Protein AF-A0A7R9V1X2-F1 (afdb_monomer_lite)

Secondary structure (DSSP, 8-state):
-PPP-------------HHHHHHHHHTT-HHHHHHHHHHHHHH-TT-HHHHHHHHHHHHHTTTSTTHHHHHHHHHHHHHHHHTTTSSSHHHHHHHHHHHHHHHTT-TTS-HHHHHHHHHHHHHHHHHHHHH--SHHHHHHHHHHHHHHHHHTT-HHHHHHHHHHHHHHHH--SS------SS--S------SSHHHHHHHHHHHHHHHHHHHHHHTTT-HHHHHHHHHTSPP-------TT------HHHHHHHHHHHHHHHHHS--HHHHHHHHHHHHHHHHHHHHTT---HHHHHHHHHHHHHHHHHHHHTT-HHHHHHHHHHHHHH-TT-HHHHHHHHHHHHHHHHHH-

Foldseek 3Di:
DDDDDDDPPPPPPPQLDLLVLVVCVVVVVLVVSLVSLVSVCVVPVLPLQSLLSNLVSLLLVVVDPCSLVVSLVSLVSSLVSVVVVVQQNLSSLLSNLVSLQSVLPPPPDDPVSSVVSLVVSLVSLVVVLVVDDAADSNLSSLQSNLVSCVVVVNLVSSLVSLVSSLCRLVVPPDPPDDDDSHDPPPPPPPPDPPSNQVSLLSNLSSLLSNLVSCVVVVNLVVSLVSLVPRPDRPPPPDDPLPQDDDDPSLLSSLLSNLVSCVPPVVPLVVSLVSLVVSLVNLVRNVVSVDDRLVSLQSNLVSLLSNLLSCLVVVNLVSSVVSLVSSCVSPVPDPSSVVSVVNSVVSVVVVVD

Radius of gyration: 23.09 Å; chains: 1; bounding box: 52×43×101 Å

Sequence (352 aa):
MAPPLGGGSGGDGDGVSVESSWRLLCDGELHAAKLALEAVIQARPDDLQARVLLVDACLELGGEPGSLEEAAEVARRAYDSSIKTGSEQAACAVAAAVSLGSLARQPQLPQEVKQQHRLEAISLLRTVADEATAGRAYALVHYNLGVLLAETAQPDAAMAHARLALGAAASGGAAKASASVLPRGGDGGGDSGEGAGARQQLATLCLVLCSLLMTTRQQHAAALKLLSAAPAVEHSSADASGVEPLHLCEVLLARTQARLLADHASDAGGAMARLARLKKRCIAAVAGGERAHTQAELRAFVWQDLALMCAQAGDHANARVCVVEALRLTPWDARAHVAVGRVHEAAGAAAA

InterPro domains:
  IPR011990 Tetratricopeptide-like helical domain superfamily [G3DSA:1.25.40.10] (22-352)
  IPR011990 Tetratricopeptide-like helical domain superfamily [SSF48452] (25-345)

Organism: NCBI:txid1486919

pLDDT: mean 87.14, std 16.46, range [29.06, 98.19]

Structure (mmCIF, N/CA/C/O backbone):
data_AF-A0A7R9V1X2-F1
#
_entry.id   AF-A0A7R9V1X2-F1
#
loop_
_atom_site.group_PDB
_atom_site.id
_atom_site.type_symbol
_atom_site.label_atom_id
_atom_site.label_alt_id
_atom_site.label_comp_id
_atom_site.label_asym_id
_atom_site.label_entity_id
_atom_site.label_seq_id
_atom_site.pdbx_PDB_ins_code
_atom_site.Cartn_x
_atom_site.Cartn_y
_atom_site.Cartn_z
_atom_site.occupancy
_atom_site.B_iso_or_equiv
_atom_site.auth_seq_id
_atom_site.auth_comp_id
_atom_site.auth_asym_id
_atom_site.auth_atom_id
_atom_site.pdbx_PDB_model_num
ATOM 1 N N . MET A 1 1 ? -3.239 -10.991 -71.544 1.00 35.56 1 MET A N 1
ATOM 2 C CA . MET A 1 1 ? -3.425 -9.968 -70.495 1.00 35.56 1 MET A CA 1
ATOM 3 C C . MET A 1 1 ? -3.945 -10.671 -69.257 1.00 35.56 1 MET A C 1
ATOM 5 O O . MET A 1 1 ? -5.121 -10.996 -69.201 1.00 35.56 1 MET A O 1
ATOM 9 N N . ALA A 1 2 ? -3.036 -11.007 -68.346 1.00 29.06 2 ALA A N 1
ATOM 10 C CA . ALA A 1 2 ? -3.351 -11.527 -67.020 1.00 29.06 2 ALA A CA 1
ATOM 11 C C . ALA A 1 2 ? -3.256 -10.361 -66.020 1.00 29.06 2 ALA A C 1
ATOM 13 O O . ALA A 1 2 ? -2.416 -9.480 -66.235 1.00 29.06 2 ALA A O 1
ATOM 14 N N . PRO A 1 3 ? -4.100 -10.309 -64.976 1.00 30.62 3 PRO A N 1
ATOM 15 C CA . PRO A 1 3 ? -3.994 -9.273 -63.959 1.00 30.62 3 PRO A CA 1
ATOM 16 C C . PRO A 1 3 ? -2.719 -9.481 -63.122 1.00 30.62 3 PRO A C 1
ATOM 18 O O . PRO A 1 3 ? -2.280 -10.623 -62.949 1.00 30.62 3 PRO A O 1
ATOM 21 N N . PRO A 1 4 ? -2.106 -8.400 -62.613 1.00 33.91 4 PRO A N 1
ATOM 22 C CA . PRO A 1 4 ? -0.943 -8.509 -61.751 1.00 33.91 4 PRO A CA 1
ATOM 23 C C . PRO A 1 4 ? -1.353 -9.128 -60.413 1.00 33.91 4 PRO A C 1
ATOM 25 O O . PRO A 1 4 ? -2.372 -8.766 -59.823 1.00 33.91 4 PRO A O 1
ATOM 28 N N . LEU A 1 5 ? -0.535 -10.072 -59.955 1.00 33.31 5 LEU A N 1
ATOM 29 C CA . LEU A 1 5 ? -0.566 -10.621 -58.608 1.00 33.31 5 LEU A CA 1
ATOM 30 C C . LEU A 1 5 ? -0.447 -9.455 -57.622 1.00 33.31 5 LEU A C 1
ATOM 32 O O . LEU A 1 5 ? 0.568 -8.759 -57.595 1.00 33.31 5 LEU A O 1
ATOM 36 N N . GLY A 1 6 ? -1.514 -9.221 -56.859 1.00 34.59 6 GLY A N 1
ATOM 37 C CA . GLY A 1 6 ? -1.517 -8.258 -55.771 1.00 34.59 6 GLY A CA 1
ATOM 38 C C . GLY A 1 6 ? -0.428 -8.630 -54.776 1.00 34.59 6 GLY A C 1
ATOM 39 O O . GLY A 1 6 ? -0.442 -9.727 -54.218 1.00 34.59 6 GLY A O 1
ATOM 40 N N . GLY A 1 7 ? 0.527 -7.722 -54.585 1.00 37.03 7 GLY A N 1
ATOM 41 C CA . GLY A 1 7 ? 1.464 -7.786 -53.478 1.00 37.03 7 GLY A CA 1
ATOM 42 C C . GLY A 1 7 ? 0.664 -7.763 -52.186 1.00 37.03 7 GLY A C 1
ATOM 43 O O . GLY A 1 7 ? 0.089 -6.736 -51.829 1.00 37.03 7 GLY A O 1
ATOM 44 N N . GLY A 1 8 ? 0.582 -8.915 -51.525 1.00 39.75 8 GLY A N 1
ATOM 45 C CA . GLY A 1 8 ? 0.116 -8.987 -50.155 1.00 39.75 8 GLY A CA 1
ATOM 46 C C . GLY A 1 8 ? 1.030 -8.099 -49.327 1.00 39.75 8 GLY A C 1
ATOM 47 O O . GLY A 1 8 ? 2.213 -8.402 -49.192 1.00 39.75 8 GLY A O 1
ATOM 48 N N . SER A 1 9 ? 0.486 -6.989 -48.828 1.00 47.75 9 SER A N 1
ATOM 49 C CA . SER A 1 9 ? 1.002 -6.320 -47.641 1.00 47.75 9 SER A CA 1
ATOM 50 C C . SER A 1 9 ? 1.243 -7.427 -46.629 1.00 47.75 9 SER A C 1
ATOM 52 O O . SER A 1 9 ? 0.276 -8.020 -46.148 1.00 47.75 9 SER A O 1
ATOM 54 N N . GLY A 1 10 ? 2.509 -7.790 -46.410 1.00 46.22 10 GLY A N 1
ATOM 55 C CA . GLY A 1 10 ? 2.875 -8.675 -45.321 1.00 46.22 10 GLY A CA 1
ATOM 56 C C . GLY A 1 10 ? 2.258 -8.050 -44.089 1.00 46.22 10 GLY A C 1
ATOM 57 O O . GLY A 1 10 ? 2.591 -6.916 -43.757 1.00 46.22 10 GLY A O 1
ATOM 58 N N . GLY A 1 11 ? 1.250 -8.714 -43.525 1.00 48.75 11 GLY A N 1
ATOM 59 C CA . GLY A 1 11 ? 0.730 -8.319 -42.236 1.00 48.75 11 GLY A CA 1
ATOM 60 C C . GLY A 1 11 ? 1.922 -8.397 -41.308 1.00 48.75 11 GLY A C 1
ATOM 61 O O . GLY A 1 11 ? 2.399 -9.502 -41.044 1.00 48.75 11 GLY A O 1
ATOM 62 N N . ASP A 1 12 ? 2.442 -7.237 -40.915 1.00 53.62 12 ASP A N 1
ATOM 63 C CA . ASP A 1 12 ? 3.231 -7.084 -39.707 1.00 53.62 12 ASP A CA 1
ATOM 64 C C . ASP A 1 12 ? 2.354 -7.690 -38.620 1.00 53.62 12 ASP A C 1
ATOM 66 O O . ASP A 1 12 ? 1.391 -7.075 -38.168 1.00 53.62 12 ASP A O 1
ATOM 70 N N . GLY A 1 13 ? 2.554 -8.988 -38.380 1.00 57.81 13 GLY A N 1
ATOM 71 C CA . GLY A 1 13 ? 1.672 -9.775 -37.540 1.00 57.81 13 GLY A CA 1
ATOM 72 C C . GLY A 1 13 ? 1.666 -9.098 -36.194 1.00 57.81 13 GLY A C 1
ATOM 73 O O . GLY A 1 13 ? 2.757 -8.964 -35.649 1.00 57.81 13 GLY A O 1
ATOM 74 N N . ASP A 1 14 ? 0.484 -8.639 -35.762 1.00 63.31 14 ASP A N 1
ATOM 75 C CA . ASP A 1 14 ? 0.217 -7.858 -34.549 1.00 63.31 14 ASP A CA 1
ATOM 76 C C . ASP A 1 14 ? 1.194 -8.236 -33.436 1.00 63.31 14 ASP A C 1
ATOM 78 O O . ASP A 1 14 ? 0.973 -9.152 -32.639 1.00 63.31 14 ASP A O 1
ATOM 82 N N . GLY A 1 15 ? 2.348 -7.573 -33.463 1.00 81.62 15 GLY A N 1
ATOM 83 C CA . GLY A 1 15 ? 3.465 -7.929 -32.620 1.00 81.62 15 GLY A CA 1
ATOM 84 C C . GLY A 1 15 ? 3.082 -7.483 -31.233 1.00 81.62 15 GLY A C 1
ATOM 85 O O . GLY A 1 15 ? 2.781 -6.304 -31.037 1.00 81.62 15 GLY A O 1
ATOM 86 N N . VAL A 1 16 ? 3.070 -8.416 -30.283 1.00 90.31 16 VAL A N 1
ATOM 87 C CA . VAL A 1 16 ? 2.835 -8.095 -28.877 1.00 90.31 16 VAL A CA 1
ATOM 88 C C . VAL A 1 16 ? 3.768 -6.946 -28.497 1.00 90.31 16 VAL A C 1
ATOM 90 O O . VAL A 1 16 ? 4.991 -7.067 -28.579 1.00 90.31 16 VAL A O 1
ATOM 93 N N . SER A 1 17 ? 3.183 -5.800 -28.157 1.00 94.56 17 SER A N 1
ATOM 94 C CA . SER A 1 17 ? 3.915 -4.571 -27.865 1.00 94.56 17 SER A CA 1
ATOM 95 C C . SER A 1 17 ? 3.827 -4.243 -26.379 1.00 94.56 17 SER A C 1
ATOM 97 O O . SER A 1 17 ? 2.863 -4.611 -25.698 1.00 94.56 17 SER A O 1
ATOM 99 N N . VAL A 1 18 ? 4.813 -3.502 -25.869 1.00 93.38 18 VAL A N 1
ATOM 100 C CA . VAL A 1 18 ? 4.805 -3.006 -24.480 1.00 93.38 18 VAL A CA 1
ATOM 101 C C . VAL A 1 18 ? 3.549 -2.181 -24.208 1.00 93.38 18 VAL A C 1
ATOM 103 O O . VAL A 1 18 ? 2.933 -2.327 -23.159 1.00 93.38 18 VAL A O 1
ATOM 106 N N . GLU A 1 19 ? 3.122 -1.368 -25.176 1.00 92.75 19 GLU A N 1
ATOM 107 C CA . GLU A 1 19 ? 1.924 -0.537 -25.052 1.00 92.75 19 GLU A CA 1
ATOM 108 C C . GLU A 1 19 ? 0.645 -1.377 -24.940 1.00 92.75 19 GLU A C 1
ATOM 110 O O . GLU A 1 19 ? -0.177 -1.121 -24.062 1.00 92.75 19 GLU A O 1
ATOM 115 N N . SER A 1 20 ? 0.488 -2.408 -25.779 1.00 92.75 20 SER A N 1
ATOM 116 C CA . SER A 1 20 ? -0.661 -3.322 -25.684 1.00 92.75 20 SER A CA 1
ATOM 117 C C . SER A 1 20 ? -0.692 -4.054 -24.340 1.00 92.75 20 SER A C 1
ATOM 119 O O . SER A 1 20 ? -1.742 -4.148 -23.711 1.00 92.75 20 SER A O 1
ATOM 121 N N . SER A 1 21 ? 0.476 -4.473 -23.850 1.00 94.25 21 SER A N 1
ATOM 122 C CA . SER A 1 21 ? 0.610 -5.149 -22.559 1.00 94.25 21 SER A CA 1
ATOM 123 C C . SER A 1 21 ? 0.300 -4.220 -21.382 1.00 94.25 21 SER A C 1
ATOM 125 O O . SER A 1 21 ? -0.324 -4.630 -20.408 1.00 94.25 21 SER A O 1
ATOM 127 N N . TRP A 1 22 ? 0.694 -2.948 -21.480 1.00 91.50 22 TRP A N 1
ATOM 128 C CA . TRP A 1 22 ? 0.357 -1.926 -20.493 1.00 91.50 22 TRP A CA 1
ATOM 129 C C . TRP A 1 22 ? -1.151 -1.658 -20.435 1.00 91.50 22 TRP A C 1
ATOM 131 O O . TRP A 1 22 ? -1.696 -1.527 -19.343 1.00 91.50 22 TRP A O 1
ATOM 141 N N . ARG A 1 23 ? -1.848 -1.638 -21.580 1.00 90.31 23 ARG A N 1
ATOM 142 C CA . ARG A 1 23 ? -3.315 -1.507 -21.596 1.00 90.31 23 ARG A CA 1
ATOM 143 C C . ARG A 1 23 ? -3.990 -2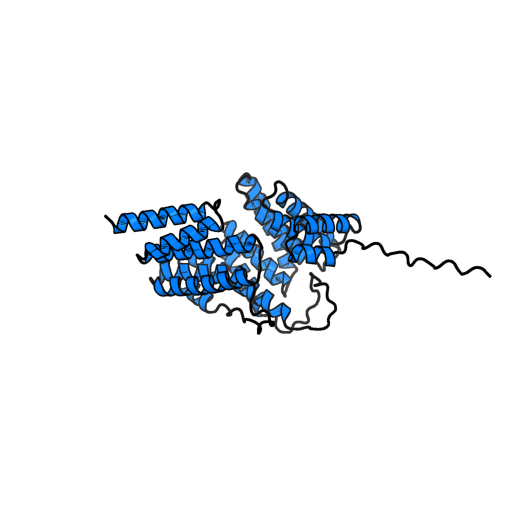.674 -20.877 1.00 90.31 23 ARG A C 1
ATOM 145 O O . ARG A 1 23 ? -4.815 -2.424 -20.010 1.00 90.31 23 ARG A O 1
ATOM 152 N N . LEU A 1 24 ? -3.554 -3.913 -21.137 1.00 92.38 24 LEU A N 1
ATOM 153 C CA . LEU A 1 24 ? -4.040 -5.097 -20.409 1.00 92.38 24 LEU A CA 1
ATOM 154 C C . LEU A 1 24 ? -3.843 -4.957 -18.891 1.00 92.38 24 LEU A C 1
ATOM 156 O O . LEU A 1 24 ? -4.734 -5.301 -18.116 1.00 92.38 24 LEU A O 1
ATOM 160 N N . LEU A 1 25 ? -2.699 -4.413 -18.459 1.00 88.94 25 LEU A N 1
ATOM 161 C CA . LEU A 1 25 ? -2.429 -4.142 -17.046 1.00 88.94 25 LEU A CA 1
ATOM 162 C C . LEU A 1 25 ? -3.408 -3.104 -16.472 1.00 88.94 25 LEU A C 1
ATOM 164 O O . LEU A 1 25 ? -3.954 -3.309 -15.390 1.00 88.94 25 LEU A O 1
ATOM 168 N N . CYS A 1 26 ? -3.666 -2.013 -17.199 1.00 84.38 26 CYS A N 1
ATOM 169 C CA . CYS A 1 26 ? -4.637 -0.988 -16.803 1.00 84.38 26 CYS A CA 1
ATOM 170 C C . CYS A 1 26 ? -6.080 -1.506 -16.760 1.00 84.38 26 CYS A C 1
ATOM 172 O O . CYS A 1 26 ? -6.840 -1.098 -15.881 1.00 84.38 26 CYS A O 1
ATOM 174 N N . ASP A 1 27 ? -6.436 -2.424 -17.657 1.00 85.88 27 ASP A N 1
ATOM 175 C CA . ASP A 1 27 ? -7.753 -3.066 -17.709 1.00 85.88 27 ASP A CA 1
ATOM 176 C C . ASP A 1 27 ? -7.922 -4.150 -16.623 1.00 85.88 27 ASP A C 1
ATOM 178 O O . ASP A 1 27 ? -9.018 -4.674 -16.413 1.00 85.88 27 ASP A O 1
ATOM 182 N N . GLY A 1 28 ? -6.850 -4.465 -15.884 1.00 86.56 28 GLY A N 1
ATOM 183 C CA . GLY A 1 28 ? -6.838 -5.480 -14.832 1.00 86.56 28 GLY A CA 1
ATOM 184 C C . GLY A 1 28 ? -6.757 -6.916 -15.358 1.00 86.56 28 GLY A C 1
ATOM 185 O O . GLY A 1 28 ? -6.945 -7.859 -14.588 1.00 86.56 28 GLY A O 1
ATOM 186 N N . GLU A 1 29 ? -6.451 -7.113 -16.643 1.00 92.62 29 GLU A N 1
ATOM 187 C CA . GLU A 1 29 ? -6.219 -8.424 -17.256 1.00 92.62 29 GLU A CA 1
ATOM 188 C C . GLU A 1 29 ? -4.798 -8.929 -16.943 1.00 92.62 29 GLU A C 1
ATOM 190 O O . GLU A 1 29 ? -3.974 -9.152 -17.830 1.00 92.62 29 GLU A O 1
ATOM 195 N N . LEU A 1 30 ? -4.497 -9.099 -15.651 1.00 93.12 30 LEU A N 1
ATOM 196 C CA . LEU A 1 30 ? -3.137 -9.306 -15.135 1.00 93.12 30 LEU A CA 1
ATOM 197 C C . LEU A 1 30 ? -2.413 -10.512 -15.758 1.00 93.12 30 LEU A C 1
ATOM 199 O O . LEU A 1 30 ? -1.244 -10.403 -16.124 1.00 93.12 30 LEU A O 1
ATOM 203 N N . HIS A 1 31 ? -3.094 -11.650 -15.934 1.00 95.44 31 HIS A N 1
ATOM 204 C CA . HIS A 1 31 ? -2.508 -12.837 -16.576 1.00 95.44 31 HIS A CA 1
ATOM 205 C C . HIS A 1 31 ? -2.192 -12.616 -18.053 1.00 95.44 31 HIS A C 1
ATOM 207 O O . HIS A 1 31 ? -1.144 -13.048 -18.528 1.00 95.44 31 HIS A O 1
ATOM 213 N N . ALA A 1 32 ? -3.086 -11.943 -18.781 1.00 95.62 32 ALA A N 1
ATOM 214 C CA . ALA A 1 32 ? -2.871 -11.632 -20.190 1.00 95.62 32 ALA A CA 1
ATOM 215 C C . ALA A 1 32 ? -1.719 -10.631 -20.346 1.00 95.62 32 ALA A C 1
ATOM 217 O O . ALA A 1 32 ? -0.840 -10.838 -21.182 1.00 95.62 32 ALA A O 1
ATOM 218 N N . ALA A 1 33 ? -1.675 -9.603 -19.489 1.00 95.56 33 ALA A N 1
ATOM 219 C CA . ALA A 1 33 ? -0.578 -8.645 -19.419 1.00 95.56 33 ALA A CA 1
ATOM 220 C C . ALA A 1 33 ? 0.760 -9.343 -19.138 1.00 95.56 33 ALA A C 1
ATOM 222 O O . ALA A 1 33 ? 1.733 -9.103 -19.849 1.00 95.56 33 ALA A O 1
ATOM 223 N N . LYS A 1 34 ? 0.799 -10.255 -18.156 1.00 96.50 34 LYS A N 1
ATOM 224 C CA . LYS A 1 34 ? 1.988 -11.049 -17.820 1.00 96.50 34 LYS A CA 1
ATOM 225 C C . LYS A 1 34 ? 2.507 -11.836 -19.028 1.00 96.50 34 LYS A C 1
ATOM 227 O O . LYS A 1 34 ? 3.657 -11.653 -19.416 1.00 96.50 34 LYS A O 1
ATOM 232 N N . LEU A 1 35 ? 1.655 -12.651 -19.656 1.00 96.62 35 LEU A N 1
ATOM 233 C CA . LEU A 1 35 ? 2.029 -13.463 -20.824 1.00 96.62 35 LEU A CA 1
ATOM 234 C C . LEU A 1 35 ? 2.518 -12.598 -21.995 1.00 96.62 35 LEU A C 1
ATOM 236 O O . LEU A 1 35 ? 3.483 -12.944 -22.678 1.00 96.62 35 LEU A O 1
ATOM 240 N N . ALA A 1 36 ? 1.868 -11.455 -22.219 1.00 96.31 36 ALA A N 1
ATOM 241 C CA . ALA A 1 36 ? 2.263 -10.512 -23.253 1.00 96.31 36 ALA A CA 1
ATOM 242 C C . ALA A 1 36 ? 3.656 -9.910 -22.975 1.00 96.31 36 ALA A C 1
ATOM 244 O O . ALA A 1 36 ? 4.509 -9.874 -23.863 1.00 96.31 36 ALA A O 1
ATOM 245 N N . LEU A 1 37 ? 3.931 -9.512 -21.729 1.00 96.62 37 LEU A N 1
ATOM 246 C CA . LEU A 1 37 ? 5.227 -8.962 -21.317 1.00 96.62 37 LEU A CA 1
ATOM 247 C C . LEU A 1 37 ? 6.349 -10.001 -21.381 1.00 96.62 37 LEU A C 1
ATOM 249 O O . LEU A 1 37 ? 7.449 -9.677 -21.827 1.00 96.62 37 LEU A O 1
ATOM 253 N N . GLU A 1 38 ? 6.083 -11.250 -21.003 1.00 97.00 38 GLU A N 1
ATOM 254 C CA . GLU A 1 38 ? 7.034 -12.356 -21.158 1.00 97.00 38 GLU A CA 1
ATOM 255 C C . GLU A 1 38 ? 7.425 -12.560 -22.627 1.00 97.00 38 GLU A C 1
ATOM 257 O O . GLU A 1 38 ? 8.615 -12.667 -22.935 1.00 97.00 38 GLU A O 1
ATOM 262 N N . ALA A 1 39 ? 6.452 -12.535 -23.545 1.00 96.31 39 ALA A N 1
ATOM 263 C CA . ALA A 1 39 ? 6.714 -12.630 -24.981 1.00 96.31 39 ALA A CA 1
ATOM 264 C C . ALA A 1 39 ? 7.567 -11.452 -25.487 1.00 96.31 39 ALA A C 1
ATOM 266 O O . ALA A 1 39 ? 8.506 -11.649 -26.264 1.00 96.31 39 ALA A O 1
ATOM 267 N N . VAL A 1 40 ? 7.297 -10.232 -25.003 1.00 96.12 40 VAL A N 1
ATOM 268 C CA . VAL A 1 40 ? 8.109 -9.049 -25.325 1.00 96.12 40 VAL A CA 1
ATOM 269 C C . VAL A 1 40 ? 9.547 -9.207 -24.832 1.00 96.12 40 VAL A C 1
ATOM 271 O O . VAL A 1 40 ? 10.474 -8.933 -25.592 1.00 96.12 40 VAL A O 1
ATOM 274 N N . ILE A 1 41 ? 9.749 -9.661 -23.592 1.00 96.50 41 ILE A N 1
ATOM 275 C CA . ILE A 1 41 ? 11.081 -9.857 -22.999 1.00 96.50 41 ILE A CA 1
ATOM 276 C C . ILE A 1 41 ? 11.829 -10.990 -23.707 1.00 96.50 41 ILE A C 1
ATOM 278 O O . ILE A 1 41 ? 13.037 -10.891 -23.913 1.00 96.50 41 ILE A O 1
ATOM 282 N N . GLN A 1 42 ? 11.136 -12.050 -24.128 1.00 95.94 42 GLN A N 1
ATOM 283 C CA . GLN A 1 42 ? 11.743 -13.124 -24.913 1.00 95.94 42 GLN A CA 1
ATOM 284 C C . GLN A 1 42 ? 12.251 -12.611 -26.267 1.00 95.94 42 GLN A C 1
ATOM 286 O O . GLN A 1 42 ? 13.342 -12.988 -26.695 1.00 95.94 42 GLN A O 1
ATOM 291 N N . ALA A 1 43 ? 11.487 -11.736 -26.926 1.00 95.44 43 ALA A N 1
ATOM 292 C CA . ALA A 1 43 ? 11.890 -11.111 -28.183 1.00 95.44 43 ALA A CA 1
ATOM 293 C C . ALA A 1 43 ? 12.982 -10.042 -27.993 1.00 95.44 43 ALA A C 1
ATOM 295 O O . ALA A 1 43 ? 13.849 -9.881 -28.853 1.00 95.44 43 ALA A O 1
ATOM 296 N N . ARG A 1 44 ? 12.943 -9.300 -26.879 1.00 95.44 44 ARG A N 1
ATOM 297 C CA . ARG A 1 44 ? 13.848 -8.186 -26.561 1.00 95.44 44 ARG A CA 1
ATOM 298 C C . ARG A 1 44 ? 14.317 -8.281 -25.100 1.00 95.44 44 ARG A C 1
ATOM 300 O O . ARG A 1 44 ? 13.772 -7.592 -24.237 1.00 95.44 44 ARG A O 1
ATOM 307 N N . PRO A 1 45 ? 15.351 -9.095 -24.809 1.00 95.31 45 PRO A N 1
ATOM 308 C CA . PRO A 1 45 ? 15.798 -9.344 -23.435 1.00 95.31 45 PRO A CA 1
ATOM 309 C C . PRO A 1 45 ? 16.268 -8.098 -22.677 1.00 95.31 45 PRO A C 1
ATOM 311 O O . PRO A 1 45 ? 16.189 -8.076 -21.447 1.00 95.31 45 PRO A O 1
ATOM 314 N N . ASP A 1 46 ? 16.726 -7.071 -23.389 1.00 92.94 46 ASP A N 1
ATOM 315 C CA . ASP A 1 46 ? 17.246 -5.826 -22.811 1.00 92.94 46 ASP A CA 1
ATOM 316 C C . ASP A 1 46 ? 16.167 -4.739 -22.630 1.00 92.94 46 ASP A C 1
ATOM 318 O O . ASP A 1 46 ? 16.482 -3.626 -22.215 1.00 92.94 46 ASP A O 1
ATOM 322 N N . ASP A 1 47 ? 14.893 -5.038 -22.919 1.00 94.00 47 ASP A N 1
ATOM 323 C CA . ASP A 1 47 ? 13.779 -4.104 -22.716 1.00 94.00 47 ASP A CA 1
ATOM 324 C C . ASP A 1 47 ? 13.469 -3.957 -21.211 1.00 94.00 47 ASP A C 1
ATOM 326 O O . ASP A 1 47 ? 12.716 -4.733 -20.611 1.00 94.00 47 ASP A O 1
ATOM 330 N N . LEU A 1 48 ? 14.110 -2.967 -20.582 1.00 93.31 48 LEU A N 1
ATOM 331 C CA . LEU A 1 48 ? 13.963 -2.655 -19.158 1.00 93.31 48 LEU A CA 1
ATOM 332 C C . LEU A 1 48 ? 12.526 -2.263 -18.802 1.00 93.31 48 LEU A C 1
ATOM 334 O O . LEU A 1 48 ? 12.035 -2.648 -17.740 1.00 93.31 48 LEU A O 1
ATOM 338 N N . GLN A 1 49 ? 11.825 -1.568 -19.699 1.00 91.94 49 GLN A N 1
ATOM 339 C CA . GLN A 1 49 ? 10.444 -1.163 -19.471 1.00 91.94 49 GLN A CA 1
ATOM 340 C C . GLN A 1 49 ? 9.514 -2.376 -19.392 1.00 91.94 49 GLN A C 1
ATOM 342 O O . GLN A 1 49 ? 8.711 -2.470 -18.463 1.00 91.94 49 GLN A O 1
ATOM 347 N N . ALA A 1 50 ? 9.638 -3.319 -20.330 1.00 95.12 50 ALA A N 1
ATOM 348 C CA . ALA A 1 50 ? 8.854 -4.551 -20.305 1.00 95.12 50 ALA A CA 1
ATOM 349 C C . ALA A 1 50 ? 9.082 -5.336 -19.002 1.00 95.12 50 ALA A C 1
ATOM 351 O O . ALA A 1 50 ? 8.134 -5.850 -18.413 1.00 95.12 50 ALA A O 1
ATOM 352 N N . ARG A 1 51 ? 10.325 -5.370 -18.502 1.00 95.69 51 ARG A N 1
ATOM 353 C CA . ARG A 1 51 ? 10.653 -6.008 -17.217 1.00 95.69 51 ARG A CA 1
ATOM 354 C C . ARG A 1 51 ? 10.012 -5.297 -16.030 1.00 95.69 51 ARG A C 1
ATOM 356 O O . ARG A 1 51 ? 9.464 -5.976 -15.172 1.00 95.69 51 ARG A O 1
ATOM 363 N N . VAL A 1 52 ? 10.055 -3.965 -15.970 1.00 93.38 52 VAL A N 1
ATOM 364 C CA . VAL A 1 52 ? 9.408 -3.199 -14.886 1.00 93.38 52 VAL A CA 1
ATOM 365 C C . VAL A 1 52 ? 7.894 -3.426 -14.886 1.00 93.38 52 VAL A C 1
ATOM 367 O O . VAL A 1 52 ? 7.321 -3.687 -13.836 1.00 93.38 52 VAL A O 1
ATOM 370 N N . LEU A 1 53 ? 7.253 -3.432 -16.056 1.00 93.62 53 LEU A N 1
ATOM 371 C CA . LEU A 1 53 ? 5.822 -3.732 -16.152 1.00 93.62 53 LEU A CA 1
ATOM 372 C C . LEU A 1 53 ? 5.498 -5.186 -15.783 1.00 93.62 53 LEU A C 1
ATOM 374 O O . LEU A 1 53 ? 4.446 -5.444 -15.204 1.00 93.62 53 LEU A O 1
ATOM 378 N N . LEU A 1 54 ? 6.388 -6.138 -16.091 1.00 95.88 54 LEU A N 1
ATOM 379 C CA . LEU A 1 54 ? 6.209 -7.537 -15.689 1.00 95.88 54 LEU A CA 1
ATOM 380 C C . LEU A 1 54 ? 6.271 -7.669 -14.166 1.00 95.88 54 LEU A C 1
ATOM 382 O O . LEU A 1 54 ? 5.484 -8.405 -13.578 1.00 95.88 54 LEU A O 1
ATOM 386 N N . VAL A 1 55 ? 7.168 -6.919 -13.523 1.00 95.38 55 VAL A N 1
ATOM 387 C CA . VAL A 1 55 ? 7.235 -6.827 -12.062 1.00 95.38 55 VAL A CA 1
ATOM 388 C C . VAL A 1 55 ? 5.914 -6.308 -11.499 1.00 95.38 55 VAL A C 1
ATOM 390 O O . VAL A 1 55 ? 5.365 -6.947 -10.607 1.00 95.38 55 VAL A O 1
ATOM 393 N N . ASP A 1 56 ? 5.370 -5.218 -12.045 1.00 92.25 56 ASP A N 1
ATOM 394 C CA . ASP A 1 56 ? 4.081 -4.666 -11.608 1.00 92.25 56 ASP A CA 1
ATOM 395 C C . ASP A 1 56 ? 2.939 -5.688 -11.768 1.00 92.25 56 ASP A C 1
ATOM 397 O O . ASP A 1 56 ? 2.176 -5.911 -10.828 1.00 92.25 56 ASP A O 1
ATOM 401 N N . ALA A 1 57 ? 2.865 -6.381 -12.910 1.00 93.81 57 ALA A N 1
ATOM 402 C CA . ALA A 1 57 ? 1.877 -7.437 -13.143 1.00 93.81 57 ALA A CA 1
ATOM 403 C C . ALA A 1 57 ? 1.994 -8.578 -12.117 1.00 93.81 57 ALA A C 1
ATOM 405 O O . ALA A 1 57 ? 0.993 -9.016 -11.550 1.00 93.81 57 ALA A O 1
ATOM 406 N N . CYS A 1 58 ? 3.215 -9.041 -11.837 1.00 94.75 58 CYS A N 1
ATOM 407 C CA . CYS A 1 58 ? 3.465 -10.100 -10.860 1.00 94.75 58 CYS A CA 1
ATOM 408 C C . CYS A 1 58 ? 3.175 -9.660 -9.414 1.00 94.75 58 CYS A C 1
ATOM 410 O O . CYS A 1 58 ? 2.722 -10.477 -8.612 1.00 94.75 58 CYS A O 1
ATOM 412 N N . LEU A 1 59 ? 3.393 -8.386 -9.071 1.00 91.06 59 LEU A N 1
ATOM 413 C CA . LEU A 1 59 ? 3.040 -7.833 -7.759 1.00 91.06 59 LEU A CA 1
ATOM 414 C C . LEU A 1 59 ? 1.524 -7.785 -7.550 1.00 91.06 59 LEU A C 1
ATOM 416 O O . LEU A 1 59 ? 1.049 -8.177 -6.483 1.00 91.06 59 LEU A O 1
ATOM 420 N N . GLU A 1 60 ? 0.772 -7.357 -8.563 1.00 89.62 60 GLU A N 1
ATOM 421 C CA . GLU A 1 60 ? -0.696 -7.343 -8.529 1.00 89.62 60 GLU A CA 1
ATOM 422 C C . GLU A 1 60 ? -1.281 -8.769 -8.491 1.00 89.62 60 GLU A C 1
ATOM 424 O O . GLU A 1 60 ? -2.302 -9.011 -7.848 1.00 89.62 60 GLU A O 1
ATOM 429 N N . LEU A 1 61 ? -0.595 -9.747 -9.096 1.00 91.50 61 LEU A N 1
ATOM 430 C CA . LEU A 1 61 ? -0.936 -11.172 -9.005 1.00 91.50 61 LEU A CA 1
ATOM 431 C C . LEU A 1 61 ? -0.595 -11.822 -7.656 1.00 91.50 61 LEU A C 1
ATOM 433 O O . LEU A 1 61 ? -0.923 -12.993 -7.486 1.00 91.50 61 LEU A O 1
ATOM 437 N N . GLY A 1 62 ? 0.024 -11.109 -6.703 1.00 85.88 62 GLY A N 1
ATOM 438 C CA . GLY A 1 62 ? 0.706 -11.626 -5.501 1.00 85.88 62 GLY A CA 1
ATOM 439 C C . GLY A 1 62 ? -0.020 -12.653 -4.607 1.00 85.88 62 GLY A C 1
ATOM 440 O O . GLY A 1 62 ? 0.590 -13.190 -3.681 1.00 85.88 62 GLY A O 1
ATOM 441 N N . GLY A 1 63 ? -1.298 -12.950 -4.856 1.00 79.81 63 GLY A N 1
ATOM 442 C CA . GLY A 1 63 ? -2.008 -14.105 -4.301 1.00 79.81 63 GLY A CA 1
ATOM 443 C C . GLY A 1 63 ? -1.630 -15.456 -4.930 1.00 79.81 63 GLY A C 1
ATOM 444 O O . GLY A 1 63 ? -1.924 -16.496 -4.339 1.00 79.81 63 GLY A O 1
ATOM 445 N N . GLU A 1 64 ? -0.976 -15.473 -6.095 1.00 90.88 64 GLU A N 1
ATOM 446 C CA . GLU A 1 64 ? -0.545 -16.706 -6.756 1.00 90.88 64 GLU A CA 1
ATOM 447 C C . GLU A 1 64 ? 0.807 -17.205 -6.227 1.00 90.88 64 GLU A C 1
ATOM 449 O O . GLU A 1 64 ? 1.744 -16.413 -6.070 1.00 90.88 64 GLU A O 1
ATOM 454 N N . PRO A 1 65 ? 0.955 -18.519 -5.978 1.00 90.31 65 PRO A N 1
ATOM 455 C CA . PRO A 1 65 ? 2.206 -19.082 -5.488 1.00 90.31 65 PRO A CA 1
ATOM 456 C C . PRO A 1 65 ? 3.334 -18.871 -6.509 1.00 90.31 65 PRO A C 1
ATOM 458 O O . PRO A 1 65 ? 3.215 -19.288 -7.657 1.00 90.31 65 PRO A O 1
ATOM 461 N N . GLY A 1 66 ? 4.437 -18.249 -6.084 1.00 93.69 66 GLY A N 1
ATOM 462 C CA . GLY A 1 66 ? 5.618 -18.004 -6.921 1.00 93.69 66 GLY A CA 1
ATOM 463 C C . GLY A 1 66 ? 5.645 -16.646 -7.634 1.00 93.69 66 GLY A C 1
ATOM 464 O O . GLY A 1 66 ? 6.705 -16.237 -8.101 1.00 93.69 66 GLY A O 1
ATOM 465 N N . SER A 1 67 ? 4.519 -15.926 -7.702 1.00 94.00 67 SER A N 1
ATOM 466 C CA . SER A 1 67 ? 4.427 -14.641 -8.420 1.00 94.00 67 SER A CA 1
ATOM 467 C C . SER A 1 67 ? 5.353 -13.563 -7.840 1.00 94.00 67 SER A C 1
ATOM 469 O O . SER A 1 67 ? 6.007 -12.832 -8.582 1.00 94.00 67 SER A O 1
ATOM 471 N N . LEU A 1 68 ? 5.472 -13.488 -6.512 1.00 94.25 68 LEU A N 1
ATOM 472 C CA . LEU A 1 68 ? 6.329 -12.509 -5.839 1.00 94.25 68 LEU A CA 1
ATOM 473 C C . LEU A 1 68 ? 7.820 -12.856 -5.959 1.00 94.25 68 LEU A C 1
ATOM 475 O O . LEU A 1 68 ? 8.657 -11.958 -6.063 1.00 94.25 68 LEU A O 1
ATOM 479 N N . GLU A 1 69 ? 8.162 -14.144 -5.954 1.00 96.12 69 GLU A N 1
ATOM 480 C CA . GLU A 1 69 ? 9.524 -14.629 -6.177 1.00 96.12 69 GLU A CA 1
ATOM 481 C C . GLU A 1 69 ? 9.984 -14.295 -7.598 1.00 96.12 69 GLU A C 1
ATOM 483 O O . GLU A 1 69 ? 11.080 -13.765 -7.792 1.00 96.12 69 GLU A O 1
ATOM 488 N N . GLU A 1 70 ? 9.106 -14.524 -8.573 1.00 96.44 70 GLU A N 1
ATOM 489 C CA . GLU A 1 70 ? 9.319 -14.157 -9.967 1.00 96.44 70 GLU A CA 1
ATOM 490 C C . GLU A 1 70 ? 9.464 -12.638 -10.139 1.00 96.44 70 GLU A C 1
ATOM 492 O O . GLU A 1 70 ? 10.417 -12.189 -10.777 1.00 96.44 70 GLU A O 1
ATOM 497 N N . ALA A 1 71 ? 8.596 -11.833 -9.509 1.00 95.88 71 ALA A N 1
ATOM 498 C CA . ALA A 1 71 ? 8.706 -10.371 -9.518 1.00 95.88 71 ALA A CA 1
ATOM 499 C C . ALA A 1 71 ? 10.084 -9.907 -9.020 1.00 95.88 71 ALA A C 1
ATOM 501 O O . ALA A 1 71 ? 10.756 -9.103 -9.668 1.00 95.88 71 ALA A O 1
ATOM 502 N N . ALA A 1 72 ? 10.555 -10.452 -7.895 1.00 95.81 72 ALA A N 1
ATOM 503 C CA . ALA A 1 72 ? 11.860 -10.098 -7.348 1.00 95.81 72 ALA A CA 1
ATOM 504 C C . ALA A 1 72 ? 13.019 -10.528 -8.259 1.00 95.81 72 ALA A C 1
ATOM 506 O O . ALA A 1 72 ? 13.983 -9.775 -8.419 1.00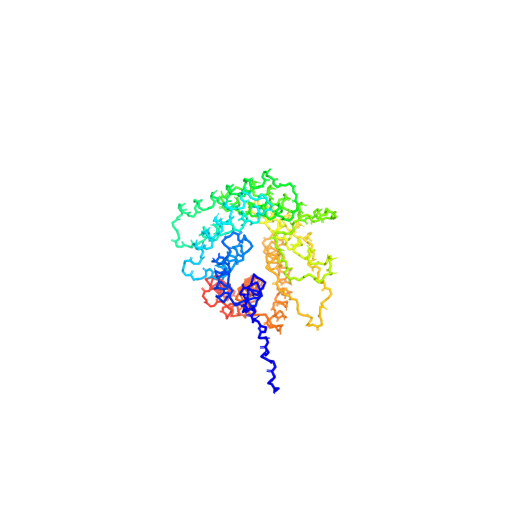 95.81 72 ALA A O 1
ATOM 507 N N . GLU A 1 73 ? 12.938 -11.703 -8.884 1.00 96.75 73 GLU A N 1
ATOM 508 C CA . GLU A 1 73 ? 13.959 -12.173 -9.819 1.00 96.75 73 GLU A CA 1
ATOM 509 C C . GLU A 1 73 ? 14.021 -11.310 -11.089 1.00 96.75 73 GLU A C 1
ATOM 511 O O . GLU A 1 73 ? 15.106 -10.880 -11.496 1.00 96.75 73 GLU A O 1
ATOM 516 N N . VAL A 1 74 ? 12.870 -11.010 -11.698 1.00 96.19 74 VAL A N 1
ATOM 517 C CA . VAL A 1 74 ? 12.779 -10.142 -12.880 1.00 96.19 74 VAL A CA 1
ATOM 518 C C . VAL A 1 74 ? 13.321 -8.750 -12.559 1.00 96.19 74 VAL A C 1
ATOM 520 O O . VAL A 1 74 ? 14.125 -8.218 -13.331 1.00 96.19 74 VAL A O 1
ATOM 523 N N . ALA A 1 75 ? 12.951 -8.190 -11.405 1.00 93.88 75 ALA A N 1
ATOM 524 C CA . ALA A 1 75 ? 13.390 -6.867 -10.984 1.00 93.88 75 ALA A CA 1
ATOM 525 C C . ALA A 1 75 ? 14.904 -6.794 -10.717 1.00 93.88 75 ALA A C 1
ATOM 527 O O . ALA A 1 75 ? 15.546 -5.825 -11.124 1.00 93.88 75 ALA A O 1
ATOM 528 N N . ARG A 1 76 ? 15.504 -7.828 -10.103 1.00 95.75 76 ARG A N 1
ATOM 529 C CA . ARG A 1 76 ? 16.969 -7.923 -9.934 1.00 95.75 76 ARG A CA 1
ATOM 530 C C . ARG A 1 76 ? 17.688 -7.925 -11.278 1.00 95.75 76 ARG A C 1
ATOM 532 O O . ARG A 1 76 ? 18.593 -7.125 -11.489 1.00 95.75 76 ARG A O 1
ATOM 539 N N . ARG A 1 77 ? 17.235 -8.759 -12.221 1.00 95.31 77 ARG A N 1
ATOM 540 C CA . ARG A 1 77 ? 17.820 -8.823 -13.572 1.00 95.31 77 ARG A CA 1
ATOM 541 C C . ARG A 1 77 ? 17.693 -7.488 -14.317 1.00 95.31 77 ARG A C 1
ATOM 543 O O . ARG A 1 77 ? 18.613 -7.108 -15.044 1.00 95.31 77 ARG A O 1
ATOM 550 N N . ALA A 1 78 ? 16.570 -6.783 -14.151 1.00 93.75 78 ALA A N 1
ATOM 551 C CA . ALA A 1 78 ? 16.376 -5.444 -14.708 1.00 93.75 78 ALA A CA 1
ATOM 552 C C . ALA A 1 78 ? 17.366 -4.440 -14.097 1.00 93.75 78 ALA A C 1
ATOM 554 O O . ALA A 1 78 ? 18.050 -3.729 -14.831 1.00 93.75 78 ALA A O 1
ATOM 555 N N . TYR A 1 79 ? 17.514 -4.444 -12.768 1.00 94.88 79 TYR A N 1
ATOM 556 C CA . TYR A 1 79 ? 18.473 -3.593 -12.068 1.00 94.88 79 TYR A CA 1
ATOM 557 C C . TYR A 1 79 ? 19.916 -3.847 -12.525 1.00 94.88 79 TYR A C 1
ATOM 559 O O . TYR A 1 79 ? 20.581 -2.909 -12.963 1.00 94.88 79 TYR A O 1
ATOM 567 N N . ASP A 1 80 ? 20.368 -5.100 -12.551 1.00 94.31 80 ASP A N 1
ATOM 568 C CA . ASP A 1 80 ? 21.729 -5.459 -12.976 1.00 94.31 80 ASP A CA 1
ATOM 569 C C . ASP A 1 80 ? 22.032 -5.025 -14.421 1.00 94.31 80 ASP A C 1
ATOM 571 O O . ASP A 1 80 ? 23.153 -4.628 -14.753 1.00 94.31 80 ASP A O 1
ATOM 575 N N . SER A 1 81 ? 21.021 -5.073 -15.292 1.00 92.62 81 SER A N 1
ATOM 576 C CA . SER A 1 81 ? 21.134 -4.625 -16.683 1.00 92.62 81 SER A CA 1
ATOM 577 C C . SER A 1 81 ? 21.178 -3.095 -16.781 1.00 92.62 81 SER A C 1
ATOM 579 O O . SER A 1 81 ? 21.954 -2.553 -17.569 1.00 92.62 81 SER A O 1
ATOM 581 N N . SER A 1 82 ? 20.415 -2.395 -15.935 1.00 91.19 82 SER A N 1
ATOM 582 C CA . SER A 1 82 ? 20.333 -0.928 -15.905 1.00 91.19 82 SER A CA 1
ATOM 583 C C . SER A 1 82 ? 21.601 -0.231 -15.400 1.00 91.19 82 SER A C 1
ATOM 585 O O . SER A 1 82 ? 21.893 0.883 -15.833 1.00 91.19 82 SER A O 1
ATOM 587 N N . ILE A 1 83 ? 22.410 -0.891 -14.557 1.00 88.56 83 ILE A N 1
ATOM 588 C CA . ILE A 1 83 ? 23.712 -0.362 -14.098 1.00 88.56 83 ILE A CA 1
ATOM 589 C C . ILE A 1 83 ? 24.622 -0.033 -15.292 1.00 88.56 83 ILE A C 1
ATOM 591 O O . ILE A 1 83 ? 25.435 0.886 -15.240 1.00 88.56 83 ILE A O 1
ATOM 595 N N . LYS A 1 84 ? 24.473 -0.758 -16.406 1.00 84.00 84 LYS A N 1
ATOM 596 C CA . LYS A 1 84 ? 25.272 -0.537 -17.617 1.00 84.00 84 LYS A CA 1
ATOM 597 C C . LYS A 1 84 ? 24.833 0.700 -18.405 1.00 84.00 84 LYS A C 1
ATOM 599 O O . LYS A 1 84 ? 25.641 1.241 -19.154 1.00 84.00 84 LYS A O 1
ATOM 604 N N . THR A 1 85 ? 23.573 1.122 -18.275 1.00 76.94 85 THR A N 1
ATOM 605 C CA . THR A 1 85 ? 22.962 2.185 -19.092 1.00 76.94 85 THR A CA 1
ATOM 606 C C . THR A 1 85 ? 22.775 3.502 -18.334 1.00 76.94 85 THR A C 1
ATOM 608 O O . THR A 1 85 ? 22.713 4.556 -18.963 1.00 76.94 85 THR A O 1
ATOM 611 N N . GLY A 1 86 ? 22.719 3.473 -16.998 1.00 73.56 86 GLY A N 1
ATOM 612 C CA . GLY A 1 86 ? 22.729 4.637 -16.100 1.00 73.56 86 GLY A CA 1
ATOM 613 C C . GLY A 1 86 ? 21.434 5.463 -16.044 1.00 73.56 86 GLY A C 1
ATOM 614 O O . GLY A 1 86 ? 21.098 5.997 -14.991 1.00 73.56 86 GLY A O 1
ATOM 615 N N . SER A 1 87 ? 20.657 5.561 -17.127 1.00 66.31 87 SER A N 1
ATOM 616 C CA . SER A 1 87 ? 19.475 6.442 -17.180 1.00 66.31 87 SER A CA 1
ATOM 617 C C . SER A 1 87 ? 18.221 5.891 -16.489 1.00 66.31 87 SER A C 1
ATOM 619 O O . SER A 1 87 ? 17.332 6.662 -16.138 1.00 66.31 87 SER A O 1
ATOM 621 N N . GLU A 1 88 ? 18.137 4.577 -16.266 1.00 85.38 88 GLU A N 1
ATOM 622 C CA . GLU A 1 88 ? 16.927 3.901 -15.752 1.00 85.38 88 GLU A CA 1
ATOM 623 C C . GLU A 1 88 ? 17.161 3.138 -14.441 1.00 85.38 88 GLU A C 1
ATOM 625 O O . GLU A 1 88 ? 16.260 2.483 -13.905 1.00 85.38 88 GLU A O 1
ATOM 630 N N . GLN A 1 89 ? 18.369 3.266 -13.888 1.00 90.50 89 GLN A N 1
ATOM 631 C CA . GLN A 1 89 ? 18.810 2.546 -12.698 1.00 90.50 89 GLN A CA 1
ATOM 632 C C . GLN A 1 89 ? 17.903 2.802 -11.494 1.00 90.50 89 GLN A C 1
ATOM 634 O O . GLN A 1 89 ? 17.569 1.874 -10.759 1.00 90.50 89 GLN A O 1
ATOM 639 N N . ALA A 1 90 ? 17.428 4.039 -11.322 1.00 90.69 90 ALA A N 1
ATOM 640 C CA . ALA A 1 90 ? 1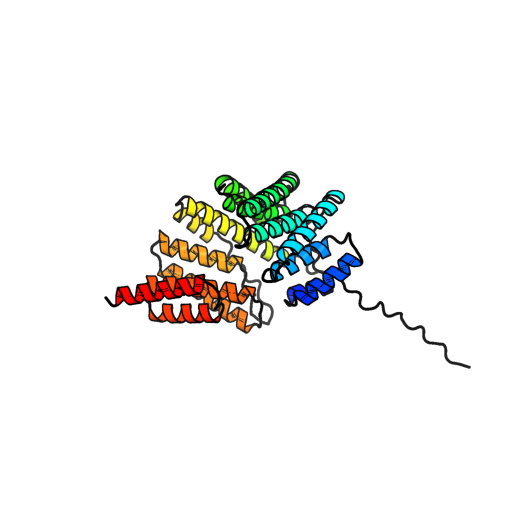6.575 4.382 -10.193 1.00 90.69 90 ALA A CA 1
ATOM 641 C C . ALA A 1 90 ? 15.194 3.716 -10.240 1.00 90.69 90 ALA A C 1
ATOM 643 O O . ALA A 1 90 ? 14.701 3.265 -9.208 1.00 90.69 90 ALA A O 1
ATOM 644 N N . ALA A 1 91 ? 14.570 3.620 -11.417 1.00 89.38 91 ALA A N 1
ATOM 645 C CA . ALA A 1 91 ? 13.275 2.956 -11.544 1.00 89.38 91 ALA A CA 1
ATOM 646 C C . ALA A 1 91 ? 13.407 1.444 -11.338 1.00 89.38 91 ALA A C 1
ATOM 648 O O . ALA A 1 91 ? 12.628 0.862 -10.584 1.00 89.38 91 ALA A O 1
ATOM 649 N N . CYS A 1 92 ? 14.440 0.830 -11.924 1.00 92.75 92 CYS A N 1
ATOM 650 C CA . CYS A 1 92 ? 14.722 -0.591 -11.734 1.00 92.75 92 CYS A CA 1
ATOM 651 C C . CYS A 1 92 ? 15.030 -0.916 -10.263 1.00 92.75 92 CYS A C 1
ATOM 653 O O . CYS A 1 92 ? 14.534 -1.908 -9.733 1.00 92.75 92 CYS A O 1
ATOM 655 N N . ALA A 1 93 ? 15.784 -0.054 -9.570 1.00 94.25 93 ALA A N 1
ATOM 656 C CA . ALA A 1 93 ? 16.063 -0.211 -8.143 1.00 94.25 93 ALA A CA 1
ATOM 657 C C . ALA A 1 93 ? 14.801 -0.104 -7.284 1.00 94.25 93 ALA A C 1
ATOM 659 O O . ALA A 1 93 ? 14.629 -0.888 -6.353 1.00 94.25 93 ALA A O 1
ATOM 660 N N . VAL A 1 94 ? 13.905 0.840 -7.595 1.00 94.12 94 VAL A N 1
ATOM 661 C CA . VAL A 1 94 ? 12.613 0.959 -6.905 1.00 94.12 94 VAL A CA 1
ATOM 662 C C . VAL A 1 94 ? 11.769 -0.295 -7.132 1.00 94.12 94 VAL A C 1
ATOM 664 O O . VAL A 1 94 ? 11.287 -0.859 -6.154 1.00 94.12 94 VAL A O 1
ATOM 667 N N . ALA A 1 95 ? 11.647 -0.781 -8.371 1.00 93.31 95 ALA A N 1
ATOM 668 C CA . ALA A 1 95 ? 10.905 -2.007 -8.677 1.00 93.31 95 ALA A CA 1
ATOM 669 C C . ALA A 1 95 ? 11.474 -3.230 -7.927 1.00 93.31 95 ALA A C 1
ATOM 671 O O . ALA A 1 95 ? 10.725 -4.006 -7.324 1.00 93.31 95 ALA A O 1
ATOM 672 N N . ALA A 1 96 ? 12.804 -3.367 -7.881 1.00 94.69 96 ALA A N 1
ATOM 673 C CA . ALA A 1 96 ? 13.477 -4.433 -7.140 1.00 94.69 96 ALA A CA 1
ATOM 674 C C . ALA A 1 96 ? 13.241 -4.327 -5.631 1.00 94.69 96 ALA A C 1
ATOM 676 O O . ALA A 1 96 ? 12.864 -5.308 -4.990 1.00 94.69 96 ALA A O 1
ATOM 677 N N . ALA A 1 97 ? 13.398 -3.134 -5.060 1.00 95.88 97 ALA A N 1
ATOM 678 C CA . ALA A 1 97 ? 13.193 -2.908 -3.636 1.00 95.88 97 ALA A CA 1
ATOM 679 C C . ALA A 1 97 ? 11.735 -3.129 -3.206 1.00 95.88 97 ALA A C 1
ATOM 681 O O . ALA A 1 97 ? 11.501 -3.715 -2.149 1.00 95.88 97 ALA A O 1
ATOM 682 N N . VAL A 1 98 ? 10.761 -2.710 -4.022 1.00 95.12 98 VAL A N 1
ATOM 683 C CA . VAL A 1 98 ? 9.333 -2.969 -3.779 1.00 95.12 98 VAL A CA 1
ATOM 684 C C . VAL A 1 98 ? 9.056 -4.471 -3.809 1.00 95.12 98 VAL A C 1
ATOM 686 O O . VAL A 1 98 ? 8.438 -4.983 -2.879 1.00 95.12 98 VAL A O 1
ATOM 689 N N . SER A 1 99 ? 9.587 -5.197 -4.795 1.00 94.38 99 SER A N 1
ATOM 690 C CA . SER A 1 99 ? 9.398 -6.652 -4.904 1.00 94.38 99 SER A CA 1
ATOM 691 C C . SER A 1 99 ? 9.978 -7.417 -3.718 1.00 94.38 99 SER A C 1
ATOM 693 O O . SER A 1 99 ? 9.298 -8.238 -3.101 1.00 94.38 99 SER A O 1
ATOM 695 N N . LEU A 1 100 ? 11.209 -7.086 -3.324 1.00 95.62 100 LEU A N 1
ATOM 696 C CA . LEU A 1 100 ? 11.852 -7.652 -2.137 1.00 95.62 100 LEU A CA 1
ATOM 697 C C . LEU A 1 100 ? 11.104 -7.283 -0.849 1.00 95.62 100 LEU A C 1
ATOM 699 O O . LEU A 1 100 ? 10.951 -8.116 0.046 1.00 95.62 100 LEU A O 1
ATOM 703 N N . GLY A 1 101 ? 10.602 -6.050 -0.753 1.00 96.06 101 GLY A N 1
ATOM 704 C CA . GLY A 1 101 ? 9.772 -5.599 0.359 1.00 96.06 101 GLY A CA 1
ATOM 705 C C . GLY A 1 101 ? 8.440 -6.347 0.452 1.00 96.06 101 GLY A C 1
ATOM 706 O O . GLY A 1 101 ? 7.998 -6.658 1.558 1.00 96.06 101 GLY A O 1
ATOM 707 N N . SER A 1 102 ? 7.808 -6.664 -0.678 1.00 94.12 102 SER A N 1
ATOM 708 C CA . SER A 1 102 ? 6.579 -7.465 -0.744 1.00 94.12 102 SER A CA 1
ATOM 709 C C . SER A 1 102 ? 6.831 -8.915 -0.332 1.00 94.12 102 SER A C 1
ATOM 711 O O . SER A 1 102 ? 6.117 -9.429 0.531 1.00 94.12 102 SER A O 1
ATOM 713 N N . LEU A 1 103 ? 7.907 -9.539 -0.830 1.00 94.44 103 LEU A N 1
ATOM 714 C CA . LEU A 1 103 ? 8.355 -10.853 -0.357 1.00 94.44 103 LEU A CA 1
ATOM 715 C C . LEU A 1 103 ? 8.577 -10.856 1.158 1.00 94.44 103 LEU A C 1
ATOM 717 O O . LEU A 1 103 ? 8.030 -11.695 1.867 1.00 94.44 103 LEU A O 1
ATOM 721 N N . ALA A 1 104 ? 9.281 -9.859 1.700 1.00 96.38 104 ALA A N 1
ATOM 722 C CA . ALA A 1 104 ? 9.556 -9.761 3.134 1.00 96.38 104 ALA A CA 1
ATOM 723 C C . ALA A 1 104 ? 8.304 -9.622 4.031 1.00 96.38 104 ALA A C 1
ATOM 725 O O . ALA A 1 104 ? 8.417 -9.746 5.259 1.00 96.38 104 ALA A O 1
ATOM 726 N N . ARG A 1 105 ? 7.123 -9.344 3.461 1.00 95.25 105 ARG A N 1
ATOM 727 C CA . ARG A 1 105 ? 5.833 -9.280 4.173 1.00 95.25 105 ARG A CA 1
ATOM 728 C C . ARG A 1 105 ? 5.038 -10.58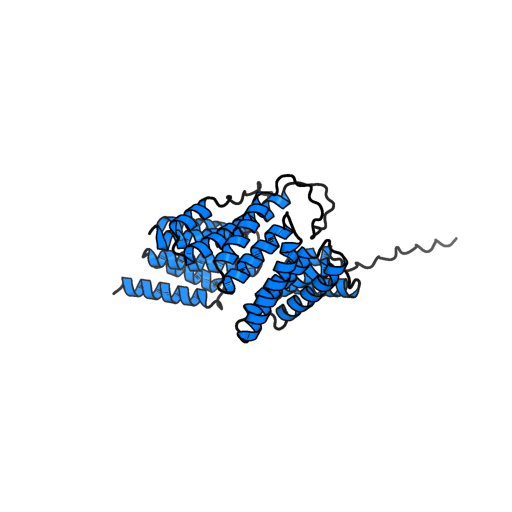2 4.109 1.00 95.25 105 ARG A C 1
ATOM 730 O O . ARG A 1 105 ? 4.083 -10.714 4.873 1.00 95.25 105 ARG A O 1
ATOM 737 N N . GLN A 1 106 ? 5.421 -11.542 3.267 1.00 93.94 106 GLN A N 1
ATOM 738 C CA . GLN A 1 106 ? 4.736 -12.830 3.178 1.00 93.94 106 GLN A CA 1
ATOM 739 C C . GLN A 1 106 ? 4.749 -13.543 4.542 1.00 93.94 106 GLN A C 1
ATOM 741 O O . GLN A 1 106 ? 5.821 -13.732 5.123 1.00 93.94 106 GLN A O 1
ATOM 746 N N . PRO A 1 107 ? 3.600 -13.955 5.104 1.00 92.38 107 PRO A N 1
ATOM 747 C CA . PRO A 1 107 ? 3.557 -14.555 6.436 1.00 92.38 107 PRO A CA 1
ATOM 748 C C . PRO A 1 107 ? 4.356 -15.863 6.521 1.00 92.38 107 PRO A C 1
ATOM 750 O O . PRO A 1 107 ? 5.028 -16.074 7.529 1.00 92.38 107 PRO A O 1
ATOM 753 N N . GLN A 1 108 ? 4.358 -16.665 5.453 1.00 93.94 108 GLN A N 1
ATOM 754 C CA . GLN A 1 108 ? 4.965 -17.996 5.378 1.00 93.94 108 GLN A CA 1
ATOM 755 C C . GLN A 1 108 ? 6.500 -18.024 5.395 1.00 93.94 108 GLN A C 1
ATOM 757 O O . GLN A 1 108 ? 7.074 -19.061 5.724 1.00 93.94 108 GLN A O 1
ATOM 762 N N . LEU A 1 109 ? 7.181 -16.925 5.051 1.00 93.94 109 LEU A N 1
ATOM 763 C CA . LEU A 1 109 ? 8.645 -16.931 5.008 1.00 93.94 109 LEU A CA 1
ATOM 764 C C . LEU A 1 109 ? 9.256 -16.994 6.424 1.00 93.94 109 LEU A C 1
ATOM 766 O O . LEU A 1 109 ? 8.698 -16.423 7.369 1.00 93.94 109 LEU A O 1
ATOM 770 N N . PRO A 1 110 ? 10.432 -17.621 6.599 1.00 97.06 110 PRO A N 1
ATOM 771 C CA . PRO A 1 110 ? 11.200 -17.510 7.836 1.00 97.06 110 PRO A CA 1
ATOM 772 C C . PRO A 1 110 ? 11.611 -16.058 8.121 1.00 97.06 110 PRO A C 1
ATOM 774 O O . PRO A 1 110 ? 11.910 -15.291 7.204 1.00 97.06 110 PRO A O 1
ATOM 777 N N . GLN A 1 111 ? 11.673 -15.669 9.399 1.00 96.19 111 GLN A N 1
ATOM 778 C CA . GLN A 1 111 ? 12.000 -14.289 9.794 1.00 96.19 111 GLN A CA 1
ATOM 779 C C . GLN A 1 111 ? 13.388 -13.836 9.307 1.00 96.19 111 GLN A C 1
ATOM 781 O O . GLN A 1 111 ? 13.556 -12.671 8.949 1.00 96.19 111 GLN A O 1
ATOM 786 N N . GLU A 1 112 ? 14.361 -14.748 9.256 1.00 97.19 112 GLU A N 1
ATOM 787 C CA . GLU A 1 112 ? 15.713 -14.484 8.743 1.00 97.19 112 GLU A CA 1
ATOM 788 C C . GLU A 1 112 ? 15.689 -14.095 7.261 1.00 97.19 112 GLU A C 1
ATOM 790 O O . GLU A 1 112 ? 16.259 -13.075 6.878 1.00 97.19 112 GLU A O 1
ATOM 795 N N . VAL A 1 113 ? 14.935 -14.842 6.449 1.00 96.88 113 VAL A N 1
ATOM 796 C CA . VAL A 1 113 ? 14.757 -14.580 5.013 1.00 96.88 113 VAL A CA 1
ATOM 797 C C . VAL A 1 113 ? 14.055 -13.238 4.794 1.00 96.88 113 VAL A C 1
ATOM 799 O O . VAL A 1 113 ? 14.504 -12.423 3.989 1.00 96.88 113 VAL A O 1
ATOM 802 N N . LYS A 1 114 ? 13.008 -12.938 5.580 1.00 96.31 114 LYS A N 1
ATOM 803 C CA . LYS A 1 114 ? 12.348 -11.618 5.540 1.00 96.31 114 LYS A CA 1
ATOM 804 C C . LYS A 1 114 ? 13.335 -10.492 5.822 1.00 96.31 114 LYS A C 1
ATOM 806 O O . LYS A 1 114 ? 13.319 -9.472 5.138 1.00 96.31 114 LYS A O 1
ATOM 811 N N . GLN A 1 115 ? 14.184 -10.661 6.834 1.00 96.81 115 GLN A N 1
ATOM 812 C CA . GLN A 1 115 ? 15.170 -9.651 7.195 1.00 96.81 115 GLN A CA 1
ATOM 813 C C . GLN A 1 115 ? 16.234 -9.483 6.107 1.00 96.81 115 GLN A C 1
ATOM 815 O O . GLN A 1 115 ? 16.590 -8.348 5.794 1.00 96.81 115 GLN A O 1
ATOM 820 N N . GLN A 1 116 ? 16.691 -10.576 5.495 1.00 97.25 116 GLN A N 1
ATOM 821 C CA . GLN A 1 116 ? 17.626 -10.539 4.373 1.00 97.25 116 GLN A CA 1
ATOM 822 C C . GLN A 1 116 ? 17.057 -9.739 3.193 1.00 97.25 116 GLN A C 1
ATOM 824 O O . GLN A 1 116 ? 17.720 -8.819 2.718 1.00 97.25 116 GLN A O 1
ATOM 829 N N . HIS A 1 117 ? 15.813 -10.006 2.782 1.00 97.12 117 HIS A N 1
ATOM 830 C CA . HIS A 1 117 ? 15.165 -9.255 1.703 1.00 97.12 117 HIS A CA 1
ATOM 831 C C . HIS A 1 117 ? 15.015 -7.760 2.023 1.00 97.12 117 HIS A C 1
ATOM 833 O O . HIS A 1 117 ? 15.266 -6.925 1.154 1.00 97.12 117 HIS A O 1
ATOM 839 N N . ARG A 1 118 ? 14.677 -7.393 3.272 1.00 97.75 118 ARG A N 1
ATOM 840 C CA . ARG A 1 118 ? 14.625 -5.975 3.689 1.00 97.75 118 ARG A CA 1
ATOM 841 C C . ARG A 1 118 ? 15.990 -5.302 3.599 1.00 97.75 118 ARG A C 1
ATOM 843 O O . ARG A 1 118 ? 16.079 -4.182 3.106 1.00 97.75 118 ARG A O 1
ATOM 850 N N . LEU A 1 119 ? 17.042 -5.960 4.087 1.00 97.62 119 LEU A N 1
ATOM 851 C CA . LEU A 1 119 ? 18.400 -5.411 4.061 1.00 97.62 119 LEU A CA 1
ATOM 852 C C . LEU A 1 119 ? 18.912 -5.240 2.630 1.00 97.62 119 LEU A C 1
ATOM 854 O O . LEU A 1 119 ? 19.515 -4.216 2.320 1.00 97.62 119 LEU A O 1
ATOM 858 N N . GLU A 1 120 ? 18.620 -6.200 1.756 1.00 97.50 120 GLU A N 1
ATOM 859 C CA . GLU A 1 120 ? 18.947 -6.115 0.336 1.00 97.50 120 GLU A CA 1
ATOM 860 C C . GLU A 1 120 ? 18.219 -4.944 -0.340 1.00 97.50 120 GLU A C 1
ATOM 862 O O . GLU A 1 120 ? 18.864 -4.103 -0.962 1.00 97.50 120 GLU A O 1
ATOM 867 N N . ALA A 1 121 ? 16.904 -4.814 -0.134 1.00 97.62 121 ALA A N 1
ATOM 868 C CA . ALA A 1 121 ? 16.115 -3.699 -0.660 1.00 97.62 121 ALA A CA 1
ATOM 869 C C . ALA A 1 121 ? 16.639 -2.331 -0.180 1.00 97.62 121 ALA A C 1
ATOM 871 O O . ALA A 1 121 ? 16.773 -1.397 -0.971 1.00 97.62 121 ALA A O 1
ATOM 872 N N . ILE A 1 122 ? 16.989 -2.217 1.108 1.00 98.12 122 ILE A N 1
ATOM 873 C CA . ILE A 1 122 ? 17.600 -1.009 1.686 1.00 98.12 122 ILE A CA 1
ATOM 874 C C . ILE A 1 122 ? 18.948 -0.710 1.023 1.00 98.12 122 ILE A C 1
ATOM 876 O O . ILE A 1 122 ? 19.230 0.450 0.726 1.00 98.12 122 ILE A O 1
ATOM 880 N N . SER A 1 123 ? 19.778 -1.732 0.798 1.00 97.56 123 SER A N 1
ATOM 881 C CA . SER A 1 123 ? 21.085 -1.573 0.156 1.00 97.56 123 SER A CA 1
ATOM 882 C C . SER A 1 123 ? 20.946 -1.032 -1.266 1.00 97.56 123 SER A C 1
ATOM 884 O O . SER A 1 123 ? 21.610 -0.054 -1.598 1.00 97.56 123 SER A O 1
ATOM 886 N N . LEU A 1 124 ? 20.050 -1.614 -2.072 1.00 96.19 124 LEU A N 1
ATOM 887 C CA . LEU A 1 124 ? 19.790 -1.183 -3.450 1.00 96.19 124 LEU A CA 1
ATOM 888 C C . LEU A 1 124 ? 19.346 0.284 -3.516 1.00 96.19 124 LEU A C 1
ATOM 890 O O . LEU A 1 124 ? 19.888 1.072 -4.290 1.00 96.19 124 LEU A O 1
ATOM 894 N N . LEU A 1 125 ? 18.390 0.674 -2.667 1.00 97.06 125 LEU A N 1
ATOM 895 C CA . LEU A 1 125 ? 17.889 2.048 -2.642 1.00 97.06 125 LEU A CA 1
ATOM 896 C C . LEU A 1 125 ? 18.937 3.051 -2.159 1.00 97.06 125 LEU A C 1
ATOM 898 O O . LEU A 1 125 ? 18.936 4.178 -2.641 1.00 97.06 125 LEU A O 1
ATOM 902 N N . ARG A 1 126 ? 19.822 2.674 -1.228 1.00 96.88 126 ARG A N 1
ATOM 903 C CA . ARG A 1 126 ? 20.909 3.554 -0.770 1.00 96.88 126 ARG A CA 1
ATOM 904 C C . ARG A 1 126 ? 21.909 3.844 -1.883 1.00 96.88 126 ARG A C 1
ATOM 906 O O . ARG A 1 126 ? 22.221 5.008 -2.089 1.00 96.88 126 ARG A O 1
ATOM 913 N N . THR A 1 127 ? 22.330 2.822 -2.632 1.00 95.38 127 THR A N 1
ATOM 914 C CA . THR A 1 127 ? 23.240 3.000 -3.776 1.00 95.38 127 THR A CA 1
ATOM 915 C C . THR A 1 127 ? 22.688 4.015 -4.774 1.00 95.38 127 THR A C 1
ATOM 917 O O . THR A 1 127 ? 23.390 4.936 -5.168 1.00 95.38 127 THR A O 1
ATOM 920 N N . VAL A 1 128 ? 21.402 3.907 -5.115 1.00 94.31 128 VAL A N 1
ATOM 921 C CA . VAL A 1 128 ? 20.754 4.852 -6.036 1.00 94.31 128 VAL A CA 1
ATOM 922 C C . VAL A 1 128 ? 20.502 6.223 -5.402 1.00 94.31 128 VAL A C 1
ATOM 924 O O . VAL A 1 128 ? 20.571 7.237 -6.094 1.00 94.31 128 VAL A O 1
ATOM 927 N N . ALA A 1 129 ? 20.189 6.289 -4.106 1.00 94.38 129 ALA A N 1
ATOM 928 C CA . ALA A 1 129 ? 19.942 7.554 -3.412 1.00 94.38 129 ALA A CA 1
ATOM 929 C C . ALA A 1 129 ? 21.181 8.460 -3.381 1.00 94.38 129 ALA A C 1
ATOM 931 O O . ALA A 1 129 ? 21.030 9.678 -3.407 1.00 94.38 129 ALA A O 1
ATOM 932 N N . ASP A 1 130 ? 22.380 7.874 -3.345 1.00 92.44 130 ASP A N 1
ATOM 933 C CA . ASP A 1 130 ? 23.642 8.619 -3.375 1.00 92.44 130 ASP A CA 1
ATOM 934 C C . ASP A 1 130 ? 23.944 9.202 -4.774 1.00 92.44 130 ASP A C 1
ATOM 936 O O . ASP A 1 130 ? 24.642 10.209 -4.894 1.00 92.44 130 ASP A O 1
ATOM 940 N N . GLU A 1 131 ? 23.389 8.603 -5.834 1.00 89.69 131 GLU A N 1
ATOM 941 C CA . GLU A 1 131 ? 23.580 9.014 -7.233 1.00 89.69 131 GLU A CA 1
ATOM 942 C C . GLU A 1 131 ? 22.494 9.990 -7.719 1.00 89.69 131 GLU A C 1
ATOM 944 O O . GLU A 1 131 ? 22.761 10.931 -8.473 1.00 89.69 131 GLU A O 1
ATOM 949 N N . ALA A 1 132 ? 21.248 9.786 -7.288 1.00 83.38 132 ALA A N 1
ATOM 950 C CA . ALA A 1 132 ? 20.121 10.627 -7.658 1.00 83.38 132 ALA A CA 1
ATOM 951 C C . ALA A 1 132 ? 20.094 11.908 -6.813 1.00 83.38 132 ALA A C 1
ATOM 953 O O . ALA A 1 132 ? 20.167 11.866 -5.591 1.00 83.38 132 ALA A O 1
ATOM 954 N N . THR A 1 133 ? 19.916 13.067 -7.450 1.00 80.12 133 THR A N 1
ATOM 955 C CA . THR A 1 133 ? 19.943 14.363 -6.742 1.00 80.12 133 THR A CA 1
ATOM 956 C C . THR A 1 133 ? 18.599 15.090 -6.716 1.00 80.12 133 THR A C 1
ATOM 958 O O . THR A 1 133 ? 18.389 15.945 -5.856 1.00 80.12 133 THR A O 1
ATOM 961 N N . ALA A 1 134 ? 17.675 14.781 -7.634 1.00 85.44 134 ALA A N 1
ATOM 962 C CA . ALA A 1 134 ? 16.385 15.463 -7.730 1.00 85.44 134 ALA A CA 1
ATOM 963 C C . ALA A 1 134 ? 15.335 14.673 -8.535 1.00 85.44 134 ALA A C 1
ATOM 965 O O . ALA A 1 134 ? 15.630 13.682 -9.202 1.00 85.44 134 ALA A O 1
ATOM 966 N N . GLY A 1 135 ? 14.091 15.158 -8.502 1.00 86.81 135 GLY A N 1
ATOM 967 C CA . GLY A 1 135 ? 13.000 14.683 -9.354 1.00 86.81 135 GLY A CA 1
ATOM 968 C C . GLY A 1 135 ? 12.159 13.550 -8.758 1.00 86.81 135 GLY A C 1
ATOM 969 O O . GLY A 1 135 ? 12.265 13.196 -7.583 1.00 86.81 135 GLY A O 1
ATOM 970 N N . ARG A 1 136 ? 11.272 12.987 -9.588 1.00 87.50 136 ARG A N 1
ATOM 971 C CA . ARG A 1 136 ? 10.299 11.963 -9.167 1.00 87.50 136 ARG A CA 1
ATOM 972 C C . ARG A 1 136 ? 10.972 10.666 -8.719 1.00 87.50 136 ARG A C 1
ATOM 974 O O . ARG A 1 136 ? 10.563 10.101 -7.710 1.00 87.50 136 ARG A O 1
ATOM 981 N N . ALA A 1 137 ? 11.987 10.207 -9.451 1.00 88.50 137 ALA A N 1
ATOM 982 C CA . ALA A 1 137 ? 12.719 8.990 -9.106 1.00 88.50 137 ALA A CA 1
ATOM 983 C C . ALA A 1 137 ? 13.400 9.128 -7.737 1.00 88.50 137 ALA A C 1
ATOM 985 O O . ALA A 1 137 ? 13.225 8.268 -6.879 1.00 88.50 137 ALA A O 1
ATOM 986 N N . TYR A 1 138 ? 14.057 10.265 -7.489 1.00 91.81 138 TYR A N 1
ATOM 987 C CA . TYR A 1 138 ? 14.630 10.600 -6.185 1.00 91.81 138 TYR A CA 1
ATOM 988 C C . TYR A 1 138 ? 13.577 10.570 -5.065 1.00 91.81 138 TYR A C 1
ATOM 990 O O . TYR A 1 138 ? 13.772 9.923 -4.037 1.00 91.81 138 TYR A O 1
ATOM 998 N N . ALA A 1 139 ? 12.415 11.196 -5.281 1.00 93.88 139 ALA A N 1
ATOM 999 C CA . ALA A 1 139 ? 11.330 11.183 -4.303 1.00 93.88 139 ALA A CA 1
ATOM 1000 C C . ALA A 1 139 ? 10.824 9.757 -3.999 1.00 93.88 139 ALA A C 1
ATOM 1002 O O . ALA A 1 139 ? 10.621 9.412 -2.835 1.00 93.88 139 ALA A O 1
ATOM 1003 N N . LEU A 1 140 ? 10.662 8.911 -5.024 1.00 93.88 140 LEU A N 1
ATOM 1004 C CA . LEU A 1 140 ? 10.247 7.513 -4.862 1.00 93.88 140 LEU A CA 1
ATOM 1005 C C . LEU A 1 140 ? 11.296 6.675 -4.124 1.00 93.88 140 LEU A C 1
ATOM 1007 O O . LEU A 1 140 ? 10.931 5.902 -3.240 1.00 93.88 140 LEU A O 1
ATOM 1011 N N . VAL A 1 141 ? 12.582 6.839 -4.443 1.00 95.62 141 VAL A N 1
ATOM 1012 C CA . VAL A 1 141 ? 13.685 6.148 -3.757 1.00 95.62 141 VAL A CA 1
ATOM 1013 C C . VAL A 1 141 ? 13.665 6.478 -2.266 1.00 95.62 141 VAL A C 1
ATOM 1015 O O . VAL A 1 141 ? 13.611 5.576 -1.430 1.00 95.62 141 VAL A O 1
ATOM 1018 N N . HIS A 1 142 ? 13.618 7.767 -1.919 1.00 97.25 142 HIS A N 1
ATOM 1019 C CA . HIS A 1 142 ? 13.591 8.204 -0.524 1.00 97.25 142 HIS A CA 1
ATOM 1020 C C . HIS A 1 142 ? 12.304 7.791 0.207 1.00 97.25 142 HIS A C 1
ATOM 1022 O O . HIS A 1 142 ? 12.365 7.428 1.381 1.00 97.25 142 HIS A O 1
ATOM 1028 N N . TYR A 1 143 ? 11.150 7.787 -0.465 1.00 97.69 143 TYR A N 1
ATOM 1029 C CA . TYR A 1 143 ? 9.901 7.308 0.129 1.00 97.69 143 TYR A CA 1
ATOM 1030 C C . TYR A 1 143 ? 9.990 5.819 0.492 1.00 97.69 143 TYR A C 1
ATOM 1032 O O . TYR A 1 143 ? 9.759 5.454 1.646 1.00 97.69 143 TYR A O 1
ATOM 1040 N N . ASN A 1 144 ? 10.388 4.972 -0.463 1.00 97.38 144 ASN A N 1
ATOM 1041 C CA . ASN A 1 144 ? 10.504 3.527 -0.250 1.00 97.38 144 ASN A CA 1
ATOM 1042 C C . ASN A 1 144 ? 11.568 3.186 0.802 1.00 97.38 144 ASN A C 1
ATOM 1044 O O . ASN A 1 144 ? 11.347 2.327 1.657 1.00 97.38 144 ASN A O 1
ATOM 1048 N N . LEU A 1 145 ? 12.690 3.910 0.806 1.00 97.88 145 LEU A N 1
ATOM 1049 C CA . LEU A 1 145 ? 13.722 3.759 1.827 1.00 97.88 145 LEU A CA 1
ATOM 1050 C C . LEU A 1 145 ? 13.186 4.142 3.215 1.00 97.88 145 LEU A C 1
ATOM 1052 O O . LEU A 1 145 ? 13.434 3.432 4.188 1.00 97.88 145 LEU A O 1
ATOM 1056 N N . GLY A 1 146 ? 12.383 5.207 3.306 1.00 98.12 146 GLY A N 1
ATOM 1057 C CA . GLY A 1 146 ? 11.683 5.590 4.532 1.00 98.12 146 GLY A CA 1
ATOM 1058 C C . GLY A 1 146 ? 10.761 4.489 5.067 1.00 98.12 146 GLY A C 1
ATOM 1059 O O . GLY A 1 146 ? 10.790 4.196 6.263 1.00 98.12 146 GLY A O 1
ATOM 1060 N N . VAL A 1 147 ? 9.987 3.838 4.192 1.00 97.81 147 VAL A N 1
ATOM 1061 C CA . VAL A 1 147 ? 9.103 2.716 4.559 1.00 97.81 147 VAL A CA 1
ATOM 1062 C C . VAL A 1 147 ? 9.908 1.524 5.096 1.00 97.81 147 VAL A C 1
ATOM 1064 O O . VAL A 1 147 ? 9.635 1.044 6.196 1.00 97.81 147 VAL A O 1
ATOM 1067 N N . LEU A 1 148 ? 10.944 1.082 4.378 1.00 97.75 148 LEU A N 1
ATOM 1068 C CA . LEU A 1 148 ? 11.770 -0.066 4.784 1.00 97.75 148 LEU A CA 1
ATOM 1069 C C . LEU A 1 148 ? 12.557 0.194 6.082 1.00 97.75 148 LEU A C 1
ATOM 1071 O O . LEU A 1 148 ? 12.718 -0.699 6.920 1.00 97.75 148 LEU A O 1
ATOM 1075 N N . LEU A 1 149 ? 13.029 1.425 6.294 1.00 98.12 149 LEU A N 1
ATOM 1076 C CA . LEU A 1 149 ? 13.689 1.815 7.543 1.00 98.12 149 LEU A CA 1
ATOM 1077 C C . LEU A 1 149 ? 12.712 1.833 8.725 1.00 98.12 149 LEU A C 1
ATOM 1079 O O . LEU A 1 149 ? 13.077 1.424 9.827 1.00 98.12 149 LEU A O 1
ATOM 1083 N N . ALA A 1 150 ? 11.459 2.240 8.507 1.00 97.62 150 ALA A N 1
ATOM 1084 C CA . ALA A 1 150 ? 10.428 2.165 9.539 1.00 97.62 150 ALA A CA 1
ATOM 1085 C C . ALA A 1 150 ? 10.153 0.706 9.949 1.00 97.62 150 ALA A C 1
ATOM 1087 O O . ALA A 1 150 ? 10.065 0.404 11.138 1.00 97.62 150 ALA A O 1
ATOM 1088 N N . GLU A 1 151 ? 10.091 -0.208 8.978 1.00 96.31 151 GLU A N 1
ATOM 1089 C CA . GLU A 1 151 ? 9.880 -1.646 9.208 1.00 96.31 151 GLU A CA 1
ATOM 1090 C C . GLU A 1 151 ? 11.040 -2.331 9.929 1.00 96.31 151 GLU A C 1
ATOM 1092 O O . GLU A 1 151 ? 10.833 -3.289 10.670 1.00 96.31 151 GLU A O 1
ATOM 1097 N N . THR A 1 152 ? 12.260 -1.829 9.746 1.00 97.00 152 THR A N 1
ATOM 1098 C CA . THR A 1 152 ? 13.464 -2.318 10.436 1.00 97.00 152 THR A CA 1
ATOM 1099 C C . THR A 1 152 ? 13.735 -1.582 11.752 1.00 97.00 152 THR A C 1
ATOM 1101 O O . THR A 1 152 ? 14.854 -1.618 12.259 1.00 97.00 152 THR A O 1
ATOM 1104 N N . ALA A 1 153 ? 12.710 -0.935 12.322 1.00 96.50 153 ALA A N 1
ATOM 1105 C CA . ALA A 1 153 ? 12.761 -0.221 13.597 1.00 96.50 153 ALA A CA 1
ATOM 1106 C C . ALA A 1 153 ? 13.815 0.906 13.653 1.00 96.50 153 ALA A C 1
ATOM 1108 O O . ALA A 1 153 ? 14.380 1.188 14.708 1.00 96.50 153 ALA A O 1
ATOM 1109 N N . GLN A 1 154 ? 14.039 1.601 12.533 1.00 97.44 154 GLN A N 1
ATOM 1110 C CA . GLN A 1 154 ? 14.903 2.786 12.435 1.00 97.44 154 GLN A CA 1
ATOM 1111 C C . GLN A 1 154 ? 14.071 4.061 12.181 1.00 97.44 154 GLN A C 1
ATOM 1113 O O . GLN A 1 154 ? 14.177 4.678 11.115 1.00 97.44 154 GLN A O 1
ATOM 1118 N N . PRO A 1 155 ? 13.224 4.497 13.137 1.00 97.19 155 PRO A N 1
ATOM 1119 C CA . PRO A 1 155 ? 12.242 5.556 12.904 1.00 97.19 155 PRO A CA 1
ATOM 1120 C C . PRO A 1 155 ? 12.858 6.941 12.652 1.00 97.19 155 PRO A C 1
ATOM 1122 O O . PRO A 1 155 ? 12.218 7.774 12.014 1.00 97.19 155 PRO A O 1
ATOM 1125 N N . ASP A 1 156 ? 14.063 7.230 13.156 1.00 97.69 156 ASP A N 1
ATOM 1126 C CA . ASP A 1 156 ? 14.771 8.495 12.893 1.00 97.69 156 ASP A CA 1
ATOM 1127 C C . ASP A 1 156 ? 15.260 8.589 11.450 1.00 97.69 156 ASP A C 1
ATOM 1129 O O . ASP A 1 156 ? 14.971 9.569 10.761 1.00 97.69 156 ASP A O 1
ATOM 1133 N N . ALA A 1 157 ? 15.930 7.541 10.967 1.00 97.88 157 ALA A N 1
ATOM 1134 C CA . ALA A 1 157 ? 16.373 7.467 9.581 1.00 97.88 157 ALA A CA 1
ATOM 1135 C C . ALA A 1 157 ? 15.167 7.469 8.627 1.00 97.88 157 ALA A C 1
ATOM 1137 O O . ALA A 1 157 ? 15.149 8.217 7.651 1.00 97.88 157 ALA A O 1
ATOM 1138 N N . ALA A 1 158 ? 14.113 6.717 8.962 1.00 98.19 158 ALA A N 1
ATOM 1139 C CA . ALA A 1 158 ? 12.863 6.712 8.209 1.00 98.19 158 ALA A CA 1
ATOM 1140 C C . ALA A 1 158 ? 12.256 8.120 8.070 1.00 98.19 158 ALA A C 1
ATOM 1142 O O . ALA A 1 158 ? 11.891 8.532 6.969 1.00 98.19 158 ALA A O 1
ATOM 1143 N N . MET A 1 159 ? 12.205 8.886 9.167 1.00 98.06 159 MET A N 1
ATOM 1144 C CA . MET A 1 159 ? 11.704 10.264 9.173 1.00 98.06 159 MET A CA 1
ATOM 1145 C C . MET A 1 159 ? 12.553 11.187 8.290 1.00 98.06 159 MET A C 1
ATOM 1147 O O . MET A 1 159 ? 12.006 12.023 7.570 1.00 98.06 159 MET A O 1
ATOM 1151 N N . ALA A 1 160 ? 13.881 11.045 8.325 1.00 98.12 160 ALA A N 1
ATOM 1152 C CA . ALA A 1 160 ? 14.779 11.836 7.488 1.00 98.12 160 ALA A CA 1
ATOM 1153 C C . ALA A 1 160 ? 14.520 11.586 5.992 1.00 98.12 160 ALA A C 1
ATOM 1155 O O . ALA A 1 160 ? 14.304 12.537 5.239 1.00 98.12 160 ALA A O 1
ATOM 1156 N N . HIS A 1 161 ? 14.444 10.319 5.571 1.00 98.06 161 HIS A N 1
ATOM 1157 C CA . HIS A 1 161 ? 14.166 9.972 4.176 1.00 98.06 161 HIS A CA 1
ATOM 1158 C C . HIS A 1 161 ? 12.749 10.376 3.736 1.00 98.06 161 HIS A C 1
ATOM 1160 O O . HIS A 1 161 ? 12.591 10.927 2.649 1.00 98.06 161 HIS A O 1
ATOM 1166 N N . ALA A 1 162 ? 11.733 10.222 4.590 1.00 97.75 162 ALA A N 1
ATOM 1167 C CA . ALA A 1 162 ? 10.371 10.667 4.284 1.00 97.75 162 ALA A CA 1
ATOM 1168 C C . ALA A 1 162 ? 10.283 12.188 4.041 1.00 97.75 162 ALA A C 1
ATOM 1170 O O . ALA A 1 162 ? 9.551 12.639 3.159 1.00 97.75 162 ALA A O 1
ATOM 1171 N N . ARG A 1 163 ? 11.060 12.993 4.780 1.00 97.19 163 ARG A N 1
ATOM 1172 C CA . ARG A 1 163 ? 11.147 14.450 4.571 1.00 97.19 163 ARG A CA 1
ATOM 1173 C C . ARG A 1 163 ? 11.859 14.818 3.271 1.00 97.19 163 ARG A C 1
ATOM 1175 O O . ARG A 1 163 ? 11.407 15.737 2.594 1.00 97.19 163 ARG A O 1
ATOM 1182 N N . LEU A 1 164 ? 12.927 14.103 2.910 1.00 96.38 164 LEU A N 1
ATOM 1183 C CA . LEU A 1 164 ? 13.611 14.285 1.622 1.00 96.38 164 LEU A CA 1
ATOM 1184 C C . LEU A 1 164 ? 12.670 13.971 0.452 1.00 96.38 164 LEU A C 1
ATOM 1186 O O . LEU A 1 164 ? 12.553 14.772 -0.475 1.00 96.38 164 LEU A O 1
ATOM 1190 N N . ALA A 1 165 ? 11.926 12.865 0.543 1.00 95.94 165 ALA A N 1
ATOM 1191 C CA . ALA A 1 165 ? 10.920 12.490 -0.445 1.00 95.94 165 ALA A CA 1
ATOM 1192 C C . ALA A 1 165 ? 9.811 13.544 -0.580 1.00 95.94 165 ALA A C 1
ATOM 1194 O O . ALA A 1 165 ? 9.471 13.943 -1.692 1.00 95.94 165 ALA A O 1
ATOM 1195 N N . LEU A 1 166 ? 9.290 14.043 0.548 1.00 95.69 166 LEU A N 1
ATOM 1196 C CA . LEU A 1 166 ? 8.283 15.105 0.565 1.00 95.69 166 LEU A CA 1
ATOM 1197 C C . LEU A 1 166 ? 8.806 16.396 -0.077 1.00 95.69 166 LEU A C 1
ATOM 1199 O O . LEU A 1 166 ? 8.108 16.999 -0.889 1.00 95.69 166 LEU A O 1
ATOM 1203 N N . GLY A 1 167 ? 10.033 16.801 0.264 1.00 95.19 167 GLY A N 1
ATOM 1204 C CA . GLY A 1 167 ? 10.679 17.978 -0.312 1.00 95.19 167 GLY A CA 1
ATOM 1205 C C . GLY A 1 167 ? 10.811 17.871 -1.830 1.00 95.19 167 GLY A C 1
ATOM 1206 O O . GLY A 1 167 ? 10.442 18.803 -2.538 1.00 95.19 167 GLY A O 1
ATOM 1207 N N . ALA A 1 168 ? 11.252 16.716 -2.331 1.00 93.06 168 ALA A N 1
ATOM 1208 C CA . ALA A 1 168 ? 11.383 16.455 -3.762 1.00 93.06 168 ALA A CA 1
ATOM 1209 C C . ALA A 1 168 ? 10.034 16.352 -4.497 1.00 93.06 168 ALA A C 1
ATOM 1211 O O . ALA A 1 168 ? 9.909 16.811 -5.632 1.00 93.06 168 ALA A O 1
ATOM 1212 N N . ALA A 1 169 ? 9.005 15.788 -3.856 1.00 92.06 169 ALA A N 1
ATOM 1213 C CA . ALA A 1 169 ? 7.656 15.737 -4.417 1.00 92.06 169 ALA A CA 1
ATOM 1214 C C . ALA A 1 169 ? 7.022 17.139 -4.519 1.00 92.06 169 ALA A C 1
ATOM 1216 O O . ALA A 1 169 ? 6.328 17.427 -5.494 1.00 92.06 169 ALA A O 1
ATOM 1217 N N . ALA A 1 170 ? 7.296 18.017 -3.546 1.00 91.06 170 ALA A N 1
ATOM 1218 C CA . ALA A 1 170 ? 6.787 19.387 -3.506 1.00 91.06 170 ALA A CA 1
ATOM 1219 C C . ALA A 1 170 ? 7.557 20.356 -4.423 1.00 91.06 170 ALA A C 1
ATOM 1221 O O . ALA A 1 170 ? 6.962 21.273 -4.984 1.00 91.06 170 ALA A O 1
ATOM 1222 N N . SER A 1 171 ? 8.870 20.168 -4.596 1.00 87.88 171 SER A N 1
ATOM 1223 C CA . SER A 1 171 ? 9.746 21.108 -5.311 1.00 87.88 171 SER A CA 1
ATOM 1224 C C . SER A 1 171 ? 9.723 20.992 -6.835 1.00 87.88 171 SER A C 1
ATOM 1226 O O . SER A 1 171 ? 10.389 21.779 -7.501 1.00 87.88 171 SER A O 1
ATOM 1228 N N . GLY A 1 172 ? 8.959 20.060 -7.414 1.00 67.81 172 GLY A N 1
ATOM 1229 C CA . GLY A 1 172 ? 8.948 19.762 -8.855 1.00 67.81 172 GLY A CA 1
ATOM 1230 C C . GLY A 1 172 ? 8.449 20.878 -9.796 1.00 67.81 172 GLY A C 1
ATOM 1231 O O . GLY A 1 172 ? 8.006 20.581 -10.904 1.00 67.81 172 GLY A O 1
ATOM 1232 N N . GLY A 1 173 ? 8.468 22.147 -9.393 1.00 51.78 173 GLY A N 1
ATOM 1233 C CA . GLY A 1 173 ? 8.250 23.280 -10.283 1.00 51.78 173 GLY A CA 1
ATOM 1234 C C . GLY A 1 173 ? 9.414 23.457 -11.267 1.00 51.78 173 GLY A C 1
ATOM 1235 O O . GLY A 1 173 ? 10.540 23.722 -10.865 1.00 51.78 173 GLY A O 1
ATOM 1236 N N . ALA A 1 174 ? 9.116 23.344 -12.564 1.00 44.91 174 ALA A N 1
ATOM 1237 C CA . ALA A 1 174 ? 9.886 23.880 -13.696 1.00 44.91 174 ALA A CA 1
ATOM 1238 C C . ALA A 1 174 ? 11.322 23.371 -13.967 1.00 44.91 174 ALA A C 1
ATOM 1240 O O . ALA A 1 174 ? 11.965 23.877 -14.889 1.00 44.91 174 ALA A O 1
ATOM 1241 N N . ALA A 1 175 ? 11.838 22.356 -13.270 1.00 47.84 175 ALA A N 1
ATOM 1242 C CA . ALA A 1 175 ? 13.031 21.664 -13.758 1.00 47.84 175 ALA A CA 1
ATOM 1243 C C . ALA A 1 175 ? 12.639 20.850 -15.003 1.00 47.84 175 ALA A C 1
ATOM 1245 O O . ALA A 1 175 ? 11.861 19.904 -14.887 1.00 47.84 175 ALA A O 1
ATOM 1246 N N . LYS A 1 176 ? 13.125 21.260 -16.190 1.00 45.75 176 LYS A N 1
ATOM 1247 C CA . LYS A 1 176 ? 12.961 20.546 -17.471 1.00 45.75 176 LYS A CA 1
ATOM 1248 C C . LYS A 1 176 ? 13.071 19.042 -17.225 1.00 45.75 176 LYS A C 1
ATOM 1250 O O . LYS A 1 176 ? 14.124 18.569 -16.801 1.00 45.75 176 LYS A O 1
ATOM 1255 N N . ALA A 1 177 ? 11.963 18.337 -17.438 1.00 43.03 177 ALA A N 1
ATOM 1256 C CA . ALA A 1 177 ? 11.822 16.912 -17.200 1.00 43.03 177 ALA A CA 1
ATOM 1257 C C . ALA A 1 177 ? 12.699 16.129 -18.186 1.00 43.03 177 ALA A C 1
ATOM 1259 O O . ALA A 1 177 ? 12.243 15.673 -19.229 1.00 43.03 177 ALA A O 1
ATOM 1260 N N . SER A 1 178 ? 13.985 16.005 -17.878 1.00 40.25 178 SER A N 1
ATOM 1261 C CA . SER A 1 178 ? 14.857 15.051 -18.545 1.00 40.25 178 SER A CA 1
ATOM 1262 C C . SER A 1 178 ? 14.550 13.661 -17.985 1.00 40.25 178 SER A C 1
ATOM 1264 O O . SER A 1 178 ? 14.696 13.436 -16.786 1.00 40.25 178 SER A O 1
ATOM 1266 N N . ALA A 1 179 ? 14.126 12.766 -18.880 1.00 38.69 179 ALA A N 1
ATOM 1267 C CA . ALA A 1 179 ? 13.895 11.333 -18.689 1.00 38.69 179 ALA A CA 1
ATOM 1268 C C . ALA A 1 179 ? 12.725 10.950 -17.758 1.00 38.69 179 ALA A C 1
ATOM 1270 O O . ALA A 1 179 ? 12.883 10.600 -16.589 1.00 38.69 179 ALA A O 1
ATOM 1271 N N . SER A 1 180 ? 11.521 10.938 -18.337 1.00 41.16 180 SER A N 1
ATOM 1272 C CA . SER A 1 180 ? 10.468 10.021 -17.901 1.00 41.16 180 SER A CA 1
ATOM 1273 C C . SER A 1 180 ? 10.945 8.576 -18.107 1.00 41.16 180 SER A C 1
ATOM 1275 O O . SER A 1 180 ? 11.176 8.180 -19.243 1.00 41.16 180 SER A O 1
ATOM 1277 N N . VAL A 1 181 ? 11.085 7.795 -17.032 1.00 45.97 181 VAL A N 1
ATOM 1278 C CA . VAL A 1 181 ? 11.476 6.364 -17.083 1.00 45.97 181 VAL A CA 1
ATOM 1279 C C . VAL A 1 181 ? 10.259 5.439 -17.291 1.00 45.97 181 VAL A C 1
ATOM 1281 O O . VAL A 1 181 ? 10.365 4.221 -17.294 1.00 45.97 181 VAL A O 1
ATOM 1284 N N . LEU A 1 182 ? 9.075 6.012 -17.512 1.00 43.44 182 LEU A N 1
ATOM 1285 C CA . LEU A 1 182 ? 7.919 5.280 -18.023 1.00 43.44 182 LEU A CA 1
ATOM 1286 C C . LEU A 1 182 ? 7.316 6.094 -19.172 1.00 43.44 182 LEU A C 1
ATOM 1288 O O . LEU A 1 182 ? 6.696 7.132 -18.913 1.00 43.44 182 LEU A O 1
ATOM 1292 N N . PRO A 1 183 ? 7.491 5.694 -20.440 1.00 41.38 183 PRO A N 1
ATOM 1293 C CA . PRO A 1 183 ? 6.686 6.258 -21.503 1.00 41.38 183 PRO A CA 1
ATOM 1294 C C . PRO A 1 183 ? 5.246 5.788 -21.295 1.00 41.38 183 PRO A C 1
ATOM 1296 O O . PRO A 1 183 ? 4.943 4.595 -21.325 1.00 41.38 183 PRO A O 1
ATOM 1299 N N . ARG A 1 184 ? 4.345 6.750 -21.087 1.00 47.19 184 ARG A N 1
ATOM 1300 C CA . ARG A 1 184 ? 2.957 6.562 -21.494 1.00 47.19 184 ARG A CA 1
ATOM 1301 C C . ARG A 1 184 ? 2.965 6.554 -23.016 1.00 47.19 184 ARG A C 1
ATOM 1303 O O . ARG A 1 184 ? 3.301 7.564 -23.628 1.00 47.19 184 ARG A O 1
ATOM 1310 N N . GLY A 1 185 ? 2.670 5.396 -23.602 1.00 39.56 185 GLY A N 1
ATOM 1311 C CA . GLY A 1 185 ? 2.424 5.267 -25.034 1.00 39.56 185 GLY A CA 1
ATOM 1312 C C . GLY A 1 185 ? 1.258 6.174 -25.408 1.00 39.56 185 GLY A C 1
ATOM 1313 O O . GLY A 1 185 ? 0.131 5.962 -24.968 1.00 39.56 185 GLY A O 1
ATOM 1314 N N . GLY A 1 186 ? 1.572 7.250 -26.119 1.00 42.00 186 GLY A N 1
ATOM 1315 C CA . GLY A 1 186 ? 0.633 8.303 -26.461 1.00 42.00 186 GLY A CA 1
ATOM 1316 C C . GLY A 1 186 ? 1.376 9.593 -26.770 1.00 42.00 186 GLY A C 1
ATOM 1317 O O . GLY A 1 186 ? 1.324 10.534 -25.984 1.00 42.00 186 GLY A O 1
ATOM 1318 N N . ASP A 1 187 ? 2.042 9.642 -27.926 1.00 37.06 187 ASP A N 1
ATOM 1319 C CA . ASP A 1 187 ? 2.649 10.841 -28.539 1.00 37.06 187 ASP A CA 1
ATOM 1320 C C . ASP A 1 187 ? 1.583 11.881 -28.975 1.00 37.06 187 ASP A C 1
ATOM 1322 O O . ASP A 1 187 ? 1.605 12.459 -30.060 1.00 37.06 187 ASP A O 1
ATOM 1326 N N . GLY A 1 188 ? 0.598 12.128 -28.113 1.00 43.94 188 GLY A N 1
ATOM 1327 C CA . GLY A 1 188 ? -0.517 13.039 -28.324 1.00 43.94 188 GLY A CA 1
ATOM 1328 C C . GLY A 1 188 ? -0.380 14.332 -27.526 1.00 43.94 188 GLY A C 1
ATOM 1329 O O . GLY A 1 188 ? -1.275 14.640 -26.757 1.00 43.94 188 GLY A O 1
ATOM 1330 N N . GLY A 1 189 ? 0.733 15.061 -27.672 1.00 42.72 189 GLY A N 1
ATOM 1331 C CA . GLY A 1 189 ? 0.849 16.535 -27.575 1.00 42.72 189 GLY A CA 1
ATOM 1332 C C . GLY A 1 189 ? 0.117 17.357 -26.487 1.00 42.72 189 GLY A C 1
ATOM 1333 O O . GLY A 1 189 ? -0.027 18.562 -26.678 1.00 42.72 189 GLY A O 1
ATOM 1334 N N . GLY A 1 190 ? -0.344 16.777 -25.376 1.00 46.28 190 GLY A N 1
ATOM 1335 C CA . GLY A 1 190 ? -1.129 17.442 -24.322 1.00 46.28 190 GLY A CA 1
ATOM 1336 C C . GLY A 1 190 ? -0.376 17.557 -22.994 1.00 46.28 190 GLY A C 1
ATOM 1337 O O . GLY A 1 190 ? -0.799 17.021 -21.974 1.00 46.28 190 GLY A O 1
ATOM 1338 N N . ASP A 1 191 ? 0.780 18.210 -23.024 1.00 50.31 191 ASP A N 1
ATOM 1339 C CA . ASP A 1 191 ? 1.786 18.229 -21.960 1.00 50.31 191 ASP A CA 1
ATOM 1340 C C . ASP A 1 191 ? 1.463 19.290 -20.883 1.00 50.31 191 ASP A C 1
ATOM 1342 O O . ASP A 1 191 ? 1.598 20.485 -21.146 1.00 50.31 191 ASP A O 1
ATOM 1346 N N . SER A 1 192 ? 0.960 18.890 -19.697 1.00 56.62 192 SER A N 1
ATOM 1347 C CA . SER A 1 192 ? 1.142 19.614 -18.403 1.00 56.62 192 SER A CA 1
ATOM 1348 C C . SER A 1 192 ? 0.311 19.092 -17.213 1.00 56.62 192 SER A C 1
ATOM 1350 O O . SER A 1 192 ? 0.703 19.323 -16.067 1.00 56.62 192 SER A O 1
ATOM 1352 N N . GLY A 1 193 ? -0.809 18.389 -17.425 1.00 56.88 193 GLY A N 1
ATOM 1353 C CA . GLY A 1 193 ? -1.732 18.036 -16.327 1.00 56.88 193 GLY A CA 1
ATOM 1354 C C . GLY A 1 193 ? -1.352 16.785 -15.523 1.00 56.88 193 GLY A C 1
ATOM 1355 O O . GLY A 1 193 ? -1.423 16.764 -14.293 1.00 56.88 193 GLY A O 1
ATOM 1356 N N . GLU A 1 194 ? -0.897 15.733 -16.200 1.00 58.31 194 GLU A N 1
ATOM 1357 C CA . GLU A 1 194 ? -0.852 14.387 -15.610 1.00 58.31 194 GLU A CA 1
ATOM 1358 C C . GLU A 1 194 ? 0.240 14.187 -14.545 1.00 58.31 194 GLU A C 1
ATOM 1360 O O . GLU A 1 194 ? 0.099 13.384 -13.620 1.00 58.31 194 GLU A O 1
ATOM 1365 N N . GLY A 1 195 ? 1.321 14.967 -14.612 1.00 74.25 195 GLY A N 1
ATOM 1366 C CA . GLY A 1 195 ? 2.395 14.919 -13.620 1.00 74.25 195 GLY A CA 1
ATOM 1367 C C . GLY A 1 195 ? 2.025 15.547 -12.270 1.00 74.25 195 GLY A C 1
ATOM 1368 O O . GLY A 1 195 ? 2.702 15.292 -11.271 1.00 74.25 195 GLY A O 1
ATOM 1369 N N . ALA A 1 196 ? 0.988 16.388 -12.204 1.00 82.62 196 ALA A N 1
ATOM 1370 C CA . ALA A 1 196 ? 0.569 17.026 -10.955 1.00 82.62 196 ALA A CA 1
ATOM 1371 C C . ALA A 1 196 ? -0.054 16.011 -9.984 1.00 82.62 196 ALA A C 1
ATOM 1373 O O . ALA A 1 196 ? 0.373 15.934 -8.830 1.00 82.62 196 ALA A O 1
ATOM 1374 N N . GLY A 1 197 ? -0.963 15.162 -10.476 1.00 86.06 197 GLY A N 1
ATOM 1375 C CA . GLY A 1 197 ? -1.652 14.155 -9.664 1.00 86.06 197 GLY A CA 1
ATOM 1376 C C . GLY A 1 197 ? -0.691 13.157 -9.012 1.00 86.06 197 GLY A C 1
ATOM 1377 O O . GLY A 1 197 ? -0.702 12.991 -7.794 1.00 86.06 197 GLY A O 1
ATOM 1378 N N . ALA A 1 198 ? 0.223 12.561 -9.784 1.00 86.88 198 ALA A N 1
ATOM 1379 C CA . ALA A 1 198 ? 1.186 11.589 -9.251 1.00 86.88 198 ALA A CA 1
ATOM 1380 C C . ALA A 1 198 ? 2.120 12.190 -8.180 1.00 86.88 198 ALA A C 1
ATOM 1382 O O . ALA A 1 198 ? 2.442 11.540 -7.183 1.00 86.88 198 ALA A O 1
ATOM 1383 N N . ARG A 1 199 ? 2.543 13.451 -8.351 1.00 89.31 199 ARG A N 1
ATOM 1384 C CA . 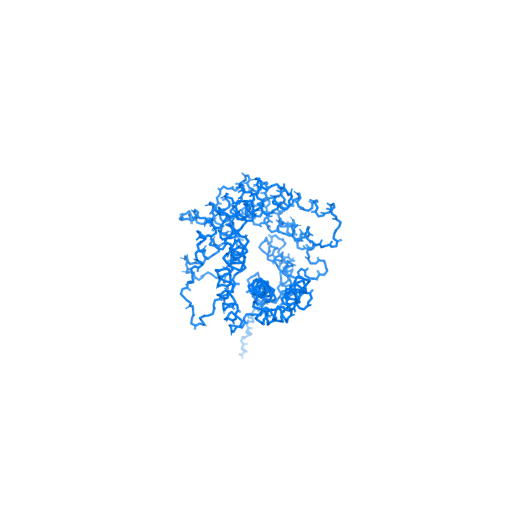ARG A 1 199 ? 3.349 14.161 -7.343 1.00 89.31 199 ARG A CA 1
ATOM 1385 C C . ARG A 1 199 ? 2.554 14.424 -6.074 1.00 89.31 199 ARG A C 1
ATOM 1387 O O . ARG A 1 199 ? 3.069 14.208 -4.979 1.00 89.31 199 ARG A O 1
ATOM 1394 N N . GLN A 1 200 ? 1.301 14.844 -6.217 1.00 91.94 200 GLN A N 1
ATOM 1395 C CA . GLN A 1 200 ? 0.410 15.080 -5.091 1.00 91.94 200 GLN A CA 1
ATOM 1396 C C . GLN A 1 200 ? 0.126 13.797 -4.299 1.00 91.94 200 GLN A C 1
ATOM 1398 O O . GLN A 1 200 ? 0.153 13.811 -3.064 1.00 91.94 200 GLN A O 1
ATOM 1403 N N . GLN A 1 201 ? -0.090 12.678 -4.991 1.00 92.12 201 GLN A N 1
ATOM 1404 C CA . GLN A 1 201 ? -0.252 11.363 -4.372 1.00 92.12 201 GLN A CA 1
ATOM 1405 C C . GLN A 1 201 ? 1.000 10.976 -3.575 1.00 92.12 201 GLN A C 1
ATOM 1407 O O . GLN A 1 201 ? 0.892 10.613 -2.403 1.00 92.12 201 GLN A O 1
ATOM 1412 N N . LEU A 1 202 ? 2.194 11.128 -4.160 1.00 93.69 202 LEU A N 1
ATOM 1413 C CA . LEU A 1 202 ? 3.452 10.828 -3.473 1.00 93.69 202 LEU A CA 1
ATOM 1414 C C . LEU A 1 202 ? 3.686 11.738 -2.259 1.00 93.69 202 LEU A C 1
ATOM 1416 O O . LEU A 1 202 ? 4.048 11.251 -1.188 1.00 93.69 202 LEU A O 1
ATOM 1420 N N . ALA A 1 203 ? 3.430 13.043 -2.385 1.00 95.00 203 ALA A N 1
ATOM 1421 C CA . ALA A 1 203 ? 3.509 13.979 -1.265 1.00 95.00 203 ALA A CA 1
ATOM 1422 C C . ALA A 1 203 ? 2.550 13.575 -0.132 1.00 95.00 203 ALA A C 1
ATOM 1424 O O . ALA A 1 203 ? 2.933 13.561 1.038 1.00 95.00 203 ALA A O 1
ATOM 1425 N N . THR A 1 204 ? 1.329 13.160 -0.481 1.00 95.25 204 THR A N 1
ATOM 1426 C CA . THR A 1 204 ? 0.336 12.658 0.478 1.00 95.25 204 THR A CA 1
ATOM 1427 C C . THR A 1 204 ? 0.830 11.403 1.195 1.00 95.25 204 THR A C 1
ATOM 1429 O O . THR A 1 204 ? 0.757 11.331 2.421 1.00 95.25 204 THR A O 1
ATOM 1432 N N . LEU A 1 205 ? 1.399 10.438 0.465 1.00 96.06 205 LEU A N 1
ATOM 1433 C CA . LEU A 1 205 ? 1.988 9.233 1.055 1.00 96.06 205 LEU A CA 1
ATOM 1434 C C . LEU A 1 205 ? 3.149 9.561 2.006 1.00 96.06 205 LEU A C 1
ATOM 1436 O O . LEU A 1 205 ? 3.242 8.968 3.082 1.00 96.06 205 LEU A O 1
ATOM 1440 N N . CYS A 1 206 ? 3.996 10.533 1.660 1.00 96.81 206 CYS A N 1
ATOM 1441 C CA . CYS A 1 206 ? 5.084 10.985 2.531 1.00 96.81 206 CYS A CA 1
ATOM 1442 C C . CYS A 1 206 ? 4.555 11.632 3.821 1.00 96.81 206 CYS A C 1
ATOM 1444 O O . CYS A 1 206 ? 5.078 11.365 4.902 1.00 96.81 206 CYS A O 1
ATOM 1446 N N . LEU A 1 207 ? 3.497 12.447 3.736 1.00 97.06 207 LEU A N 1
ATOM 1447 C CA . LEU A 1 207 ? 2.851 13.044 4.911 1.00 97.06 207 LEU A CA 1
ATOM 1448 C C . LEU A 1 207 ? 2.226 11.978 5.817 1.00 97.06 207 LEU A C 1
ATOM 1450 O O . LEU A 1 207 ? 2.390 12.046 7.037 1.00 97.06 207 LEU A O 1
ATOM 1454 N N . VAL A 1 208 ? 1.571 10.968 5.233 1.00 97.31 208 VAL A N 1
ATOM 1455 C CA . VAL A 1 208 ? 1.051 9.811 5.975 1.00 97.31 208 VAL A CA 1
ATOM 1456 C C . VAL A 1 208 ? 2.186 9.083 6.693 1.00 97.31 208 VAL A C 1
ATOM 1458 O O . VAL A 1 208 ? 2.101 8.895 7.906 1.00 97.31 208 VAL A O 1
ATOM 1461 N N . LEU A 1 209 ? 3.279 8.751 6.003 1.00 97.81 209 LEU A N 1
ATOM 1462 C CA . LEU A 1 209 ? 4.429 8.080 6.616 1.00 97.81 209 LEU A CA 1
ATOM 1463 C C . LEU A 1 209 ? 5.030 8.899 7.771 1.00 97.81 209 LEU A C 1
ATOM 1465 O O . LEU A 1 209 ? 5.217 8.370 8.866 1.00 97.81 209 LEU A O 1
ATOM 1469 N N . CYS A 1 210 ? 5.268 10.198 7.564 1.00 98.00 210 CYS A N 1
ATOM 1470 C CA . CYS A 1 210 ? 5.736 11.101 8.617 1.00 98.00 210 CYS A CA 1
ATOM 1471 C C . CYS A 1 210 ? 4.784 11.106 9.821 1.00 98.00 210 CYS A C 1
ATOM 1473 O O . CYS A 1 210 ? 5.233 11.003 10.959 1.00 98.00 210 CYS A O 1
ATOM 1475 N N . SER A 1 211 ? 3.471 11.182 9.590 1.00 97.81 211 SER A N 1
ATOM 1476 C CA . SER A 1 211 ? 2.489 11.190 10.675 1.00 97.81 211 SER A CA 1
ATOM 1477 C C . SER A 1 211 ? 2.522 9.900 11.499 1.00 97.81 211 SER A C 1
ATOM 1479 O O . SER A 1 211 ? 2.562 9.976 12.723 1.00 97.81 211 SER A O 1
ATOM 1481 N N . LEU A 1 212 ? 2.628 8.732 10.853 1.00 97.44 212 LEU A N 1
ATOM 1482 C CA . LEU A 1 212 ? 2.731 7.439 11.532 1.00 97.44 212 LEU A CA 1
ATOM 1483 C C . LEU A 1 212 ? 4.004 7.358 12.386 1.00 97.44 212 LEU A C 1
ATOM 1485 O O . LEU A 1 212 ? 3.954 6.931 13.538 1.00 97.44 212 LEU A O 1
ATOM 1489 N N . LEU A 1 213 ? 5.135 7.834 11.861 1.00 97.50 213 LEU A N 1
ATOM 1490 C CA . LEU A 1 213 ? 6.405 7.902 12.594 1.00 97.50 213 LEU A CA 1
ATOM 1491 C C . LEU A 1 213 ? 6.386 8.911 13.757 1.00 97.50 213 LEU A C 1
ATOM 1493 O O . LEU A 1 213 ? 7.157 8.778 14.704 1.00 97.50 213 LEU A O 1
ATOM 1497 N N . MET A 1 214 ? 5.535 9.936 13.701 1.00 97.44 214 MET A N 1
ATOM 1498 C CA . MET A 1 214 ? 5.316 10.869 14.812 1.00 97.44 214 MET A CA 1
ATOM 1499 C C . MET A 1 214 ? 4.399 10.259 15.877 1.00 97.44 214 MET A C 1
ATOM 1501 O O . MET A 1 214 ? 4.654 10.415 17.072 1.00 97.44 214 MET A O 1
ATOM 1505 N N . THR A 1 215 ? 3.375 9.512 15.464 1.00 96.75 215 THR A N 1
ATOM 1506 C CA . THR A 1 215 ? 2.480 8.756 16.351 1.00 96.75 215 THR A CA 1
ATOM 1507 C C . THR A 1 215 ? 3.246 7.737 17.192 1.00 96.75 215 THR A C 1
ATOM 1509 O O . THR A 1 215 ? 3.000 7.649 18.393 1.00 96.75 215 THR A O 1
ATOM 1512 N N . THR A 1 216 ? 4.235 7.031 16.627 1.00 96.38 216 THR A N 1
ATOM 1513 C CA . THR A 1 216 ? 5.084 6.103 17.407 1.00 96.38 216 THR A CA 1
ATOM 1514 C C . THR A 1 216 ? 5.916 6.809 18.483 1.00 96.38 216 THR A C 1
ATOM 1516 O O . THR A 1 216 ? 6.294 6.186 19.472 1.00 96.38 216 THR A O 1
ATOM 1519 N N . ARG A 1 217 ? 6.146 8.120 18.343 1.00 96.69 217 ARG A N 1
ATOM 1520 C CA . ARG A 1 217 ? 6.803 8.987 19.339 1.00 96.69 217 ARG A CA 1
ATOM 1521 C C . ARG A 1 217 ? 5.819 9.738 20.236 1.00 96.69 217 ARG A C 1
ATOM 1523 O O . ARG A 1 217 ? 6.222 10.681 20.910 1.00 96.69 217 ARG A O 1
ATOM 1530 N N . GLN A 1 218 ? 4.538 9.366 20.220 1.00 96.75 218 GLN A N 1
ATOM 1531 C CA . GLN A 1 218 ? 3.464 10.033 20.966 1.00 96.75 218 GLN A CA 1
ATOM 1532 C C . GLN A 1 218 ? 3.250 11.512 20.583 1.00 96.75 218 GLN A C 1
ATOM 1534 O O . GLN A 1 218 ? 2.692 12.292 21.350 1.00 96.75 218 GLN A O 1
ATOM 1539 N N . GLN A 1 219 ? 3.656 11.927 19.378 1.00 97.06 219 GLN A N 1
ATOM 1540 C CA . GLN A 1 219 ? 3.505 13.303 18.886 1.00 97.06 219 GLN A CA 1
ATOM 1541 C C . GLN A 1 219 ? 2.197 13.498 18.095 1.00 97.06 219 GLN A C 1
ATOM 1543 O O . GLN A 1 219 ? 2.195 14.060 16.997 1.00 97.06 219 GLN A O 1
ATOM 1548 N N . HIS A 1 220 ? 1.068 13.044 18.646 1.00 96.31 220 HIS A N 1
ATOM 1549 C CA . HIS A 1 220 ? -0.225 12.968 17.943 1.00 96.31 220 HIS A CA 1
ATOM 1550 C C . HIS A 1 220 ? -0.745 14.324 17.450 1.00 96.31 220 HIS A C 1
ATOM 1552 O O . HIS A 1 220 ? -1.150 14.447 16.295 1.00 96.31 220 HIS A O 1
ATOM 1558 N N . ALA A 1 221 ? -0.676 15.371 18.279 1.00 95.88 221 ALA A N 1
ATOM 1559 C CA . ALA A 1 221 ? -1.108 16.716 17.888 1.00 95.88 221 ALA A CA 1
ATOM 1560 C C . ALA A 1 221 ? -0.306 17.273 16.700 1.00 95.88 221 ALA A C 1
ATOM 1562 O O . ALA A 1 221 ? -0.859 17.923 15.812 1.00 95.88 221 ALA A O 1
ATOM 1563 N N . ALA A 1 222 ? 1.004 17.020 16.672 1.00 97.00 222 ALA A N 1
ATOM 1564 C CA . ALA A 1 222 ? 1.870 17.475 15.593 1.00 97.00 222 ALA A CA 1
ATOM 1565 C C . ALA A 1 222 ? 1.654 16.645 14.314 1.00 97.00 222 ALA A C 1
ATOM 1567 O O . ALA A 1 222 ? 1.611 17.216 13.225 1.00 97.00 222 ALA A O 1
ATOM 1568 N N . ALA A 1 223 ? 1.413 15.336 14.447 1.00 97.19 223 ALA A N 1
ATOM 1569 C CA . ALA A 1 223 ? 1.019 14.464 13.341 1.00 97.19 223 ALA A CA 1
ATOM 1570 C C . ALA A 1 223 ? -0.302 14.923 12.694 1.00 97.19 223 ALA A C 1
ATOM 1572 O O . ALA A 1 223 ? -0.386 15.046 11.473 1.00 97.19 223 ALA A O 1
ATOM 1573 N N . LEU A 1 224 ? -1.315 15.256 13.502 1.00 96.25 224 LEU A N 1
ATOM 1574 C CA . LEU A 1 224 ? -2.606 15.737 13.005 1.00 96.25 224 LEU A CA 1
ATOM 1575 C C . LEU A 1 224 ? -2.479 17.084 12.278 1.00 96.25 224 LEU A C 1
ATOM 1577 O O . LEU A 1 224 ? -3.046 17.251 11.198 1.00 96.25 224 LEU A O 1
ATOM 1581 N N . LYS A 1 225 ? -1.692 18.023 12.824 1.00 96.94 225 LYS A N 1
ATOM 1582 C CA . LYS A 1 225 ? -1.383 19.298 12.154 1.00 96.94 225 LYS A CA 1
ATOM 1583 C C . LYS A 1 225 ? -0.702 19.071 10.805 1.00 96.94 225 LYS A C 1
ATOM 1585 O O . LYS A 1 225 ? -1.118 19.670 9.816 1.00 96.94 225 LYS A O 1
ATOM 1590 N N . LEU A 1 226 ? 0.279 18.170 10.745 1.00 96.38 226 LEU A N 1
ATOM 1591 C CA . LEU A 1 226 ? 0.972 17.827 9.503 1.00 96.38 226 LEU A CA 1
ATOM 1592 C C . LEU A 1 226 ? 0.003 17.269 8.448 1.00 96.38 226 LEU A C 1
ATOM 1594 O O . LEU A 1 226 ? 0.008 17.726 7.309 1.00 96.38 226 LEU A O 1
ATOM 1598 N N . LEU A 1 227 ? -0.874 16.336 8.828 1.00 95.62 227 LEU A N 1
ATOM 1599 C CA . LEU A 1 227 ? -1.863 15.765 7.906 1.00 95.62 227 LEU A CA 1
ATOM 1600 C C . LEU A 1 227 ? -2.952 16.754 7.495 1.00 95.62 227 LEU A C 1
ATOM 1602 O O . LEU A 1 227 ? -3.540 16.588 6.432 1.00 95.62 227 LEU A O 1
ATOM 1606 N N . SER A 1 228 ? -3.259 17.755 8.322 1.00 93.81 228 SER A N 1
ATOM 1607 C CA . SER A 1 228 ? -4.218 18.805 7.959 1.00 93.81 228 SER A CA 1
ATOM 1608 C C . SER A 1 228 ? -3.688 19.747 6.875 1.00 93.81 228 SER A C 1
ATOM 1610 O O . SER A 1 228 ? -4.484 20.363 6.175 1.00 93.81 228 SER A O 1
ATOM 1612 N N . ALA A 1 229 ? -2.362 19.804 6.707 1.00 92.94 229 ALA A N 1
ATOM 1613 C CA . ALA A 1 229 ? -1.690 20.527 5.632 1.00 92.94 229 ALA A CA 1
ATOM 1614 C C . ALA A 1 229 ? -1.518 19.685 4.355 1.00 92.94 229 ALA A C 1
ATOM 1616 O O . ALA A 1 229 ? -0.925 20.165 3.389 1.00 92.94 229 ALA A O 1
ATOM 1617 N N . ALA A 1 230 ? -1.997 18.432 4.340 1.00 92.44 230 ALA A N 1
ATOM 1618 C CA . ALA A 1 230 ? -1.938 17.610 3.141 1.00 92.44 230 ALA A CA 1
ATOM 1619 C C . ALA A 1 230 ? -2.722 18.284 2.008 1.00 92.44 230 ALA A C 1
ATOM 1621 O O . ALA A 1 230 ? -3.844 18.745 2.242 1.00 92.44 230 ALA A O 1
ATOM 1622 N N . PRO A 1 231 ? -2.146 18.356 0.796 1.00 87.12 231 PRO A N 1
ATOM 1623 C CA . PRO A 1 231 ? -2.801 19.017 -0.317 1.00 87.12 231 PRO A CA 1
ATOM 1624 C C . PRO A 1 231 ? -4.099 18.264 -0.612 1.00 87.12 231 PRO A C 1
ATOM 1626 O O . PRO A 1 231 ? -4.078 17.050 -0.828 1.00 87.12 231 PRO A O 1
ATOM 1629 N N . ALA A 1 232 ? -5.232 18.970 -0.581 1.00 82.25 232 ALA A N 1
ATOM 1630 C CA . ALA A 1 232 ? -6.503 18.390 -0.991 1.00 82.25 232 ALA A CA 1
ATOM 1631 C C . ALA A 1 232 ? -6.331 17.912 -2.430 1.00 82.25 232 ALA A C 1
ATOM 1633 O O . ALA A 1 232 ? -5.933 18.725 -3.259 1.00 82.25 232 ALA A O 1
ATOM 1634 N N . VAL A 1 233 ? -6.530 16.613 -2.691 1.00 76.75 233 VAL A N 1
ATOM 1635 C CA . VAL A 1 233 ? -6.437 16.047 -4.047 1.00 76.75 233 VAL A CA 1
ATOM 1636 C C . VAL A 1 233 ? -7.328 16.894 -4.933 1.00 76.75 233 VAL A C 1
ATOM 1638 O O . VAL A 1 233 ? -8.543 16.909 -4.746 1.00 76.75 233 VAL A O 1
ATOM 1641 N N . GLU A 1 234 ? -6.699 17.728 -5.764 1.00 73.19 234 GLU A N 1
ATOM 1642 C CA . GLU A 1 234 ? -7.438 18.652 -6.602 1.00 73.19 234 GLU A CA 1
ATOM 1643 C C . GLU A 1 234 ? -8.076 17.790 -7.674 1.00 73.19 234 GLU A C 1
ATOM 1645 O O . GLU A 1 234 ? -7.408 17.217 -8.534 1.00 73.19 234 GLU A O 1
ATOM 1650 N N . HIS A 1 235 ? -9.384 17.642 -7.530 1.00 69.62 235 HIS A N 1
ATOM 1651 C CA . HIS A 1 235 ? -10.268 16.969 -8.456 1.00 69.62 235 HIS A CA 1
ATOM 1652 C C . HIS A 1 235 ? -10.237 17.761 -9.766 1.00 69.62 235 HIS A C 1
ATOM 1654 O O . HIS A 1 235 ? -10.951 18.757 -9.918 1.00 69.62 235 HIS A O 1
ATOM 1660 N N . SER A 1 236 ? -9.298 17.411 -10.655 1.00 61.72 236 SER A N 1
ATOM 1661 C CA . SER A 1 236 ? -9.189 18.014 -11.983 1.00 61.72 236 SER A CA 1
ATOM 1662 C C . SER A 1 236 ? -10.549 17.867 -12.652 1.00 61.72 236 SER A C 1
ATOM 1664 O O . SER A 1 236 ? -11.082 16.762 -12.693 1.00 61.72 236 SER A O 1
ATOM 1666 N N . SER A 1 237 ? -11.144 18.993 -13.060 1.00 55.03 237 SER A N 1
ATOM 1667 C CA . SER A 1 237 ? -12.544 19.090 -13.479 1.00 55.03 237 SER A CA 1
ATOM 1668 C C . SER A 1 237 ? -12.935 17.914 -14.369 1.00 55.03 237 SER A C 1
ATOM 1670 O O . SER A 1 237 ? -12.455 17.810 -15.496 1.00 55.03 237 SER A O 1
ATOM 1672 N N . ALA A 1 238 ? -13.760 17.034 -13.807 1.00 50.53 238 ALA A N 1
ATOM 1673 C CA . ALA A 1 238 ? -14.037 15.713 -14.334 1.00 50.53 238 ALA A CA 1
ATOM 1674 C C . ALA A 1 238 ? -14.414 15.721 -15.822 1.00 50.53 238 ALA A C 1
ATOM 1676 O O . ALA A 1 238 ? -15.242 16.523 -16.266 1.00 50.53 238 ALA A O 1
ATOM 1677 N N . ASP A 1 239 ? -13.862 14.753 -16.554 1.00 57.31 239 ASP A N 1
ATOM 1678 C CA . ASP A 1 239 ? -14.431 14.280 -17.812 1.00 57.31 239 ASP A CA 1
ATOM 1679 C C . ASP A 1 239 ? -15.927 13.962 -17.642 1.00 57.31 239 ASP A C 1
ATOM 1681 O O . ASP A 1 239 ? -16.416 13.700 -16.540 1.00 57.31 239 ASP A O 1
ATOM 1685 N N . ALA A 1 240 ? -16.675 13.964 -18.748 1.00 64.31 240 ALA A N 1
ATOM 1686 C CA . ALA A 1 240 ? -18.141 13.878 -18.783 1.00 64.31 240 ALA A CA 1
ATOM 1687 C C . ALA A 1 240 ? -18.772 12.670 -18.043 1.00 64.31 240 ALA A C 1
ATOM 1689 O O . ALA A 1 240 ? -19.985 12.657 -17.834 1.00 64.31 240 ALA A O 1
ATOM 1690 N N . SER A 1 241 ? -17.983 11.668 -17.637 1.00 68.94 241 SER A N 1
ATOM 1691 C CA . SER A 1 241 ? -18.422 10.546 -16.797 1.00 68.94 241 SER A CA 1
ATOM 1692 C C . SER A 1 241 ? -18.575 10.912 -15.313 1.00 68.94 241 SER A C 1
ATOM 1694 O O . SER A 1 241 ? -19.325 10.241 -14.606 1.00 68.94 241 SER A O 1
ATOM 1696 N N . GLY A 1 242 ? -17.909 11.967 -14.826 1.00 72.31 242 GLY A N 1
ATOM 1697 C CA . GLY A 1 242 ? -18.079 12.522 -13.476 1.00 72.31 242 GLY A CA 1
ATOM 1698 C C . GLY A 1 242 ? -17.662 11.615 -12.308 1.00 72.31 242 GLY A C 1
ATOM 1699 O O . GLY A 1 242 ? -17.877 11.994 -11.154 1.00 72.31 242 GLY A O 1
ATOM 1700 N N . VAL A 1 243 ? -17.098 10.430 -12.566 1.00 75.69 243 VAL A N 1
ATOM 1701 C CA . VAL A 1 243 ? -16.676 9.480 -11.528 1.00 75.69 243 VAL A CA 1
ATOM 1702 C C . VAL A 1 243 ? -15.157 9.403 -11.507 1.00 75.69 243 VAL A C 1
ATOM 1704 O O . VAL A 1 243 ? -14.542 8.919 -12.449 1.00 75.69 243 VAL A O 1
ATOM 1707 N N . GLU A 1 244 ? -14.562 9.887 -10.422 1.00 79.19 244 GLU A N 1
ATOM 1708 C CA . GLU A 1 244 ? -13.116 9.833 -10.228 1.00 79.19 244 GLU A CA 1
ATOM 1709 C C . GLU A 1 244 ? -12.667 8.539 -9.537 1.00 79.19 244 GLU A C 1
ATOM 1711 O O . GLU A 1 244 ? -13.341 8.090 -8.595 1.00 79.19 244 GLU A O 1
ATOM 1716 N N . PRO A 1 245 ? -11.494 8.002 -9.921 1.00 80.69 245 PRO A N 1
ATOM 1717 C CA . PRO A 1 245 ? -10.904 6.849 -9.262 1.00 80.69 245 PRO A CA 1
ATOM 1718 C C . PRO A 1 245 ? -10.587 7.156 -7.799 1.00 80.69 245 PRO A C 1
ATOM 1720 O O . PRO A 1 245 ? -10.084 8.223 -7.436 1.00 80.69 245 PRO A O 1
ATOM 1723 N N . LEU A 1 246 ? -10.849 6.182 -6.931 1.00 8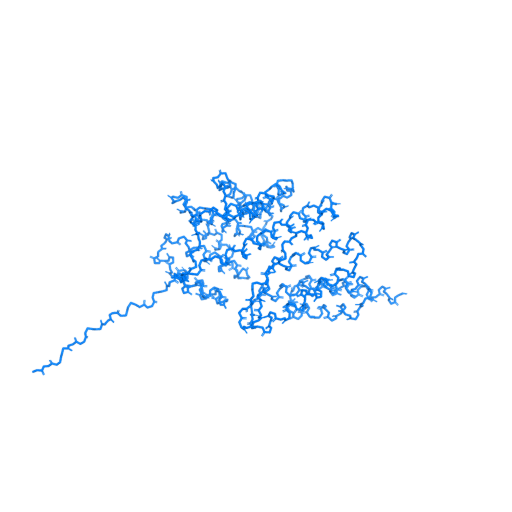5.44 246 LEU A N 1
ATOM 1724 C CA . LEU A 1 246 ? -10.454 6.262 -5.530 1.00 85.44 246 LEU A CA 1
ATOM 1725 C C . LEU A 1 246 ? -8.968 5.909 -5.386 1.00 85.44 246 LEU A C 1
ATOM 1727 O O . LEU A 1 246 ? -8.576 4.761 -5.596 1.00 85.44 246 LEU A O 1
ATOM 1731 N N . HIS A 1 247 ? -8.138 6.858 -4.950 1.00 88.31 247 HIS A N 1
ATOM 1732 C CA . HIS A 1 247 ? -6.709 6.600 -4.774 1.00 88.31 247 HIS A CA 1
ATOM 1733 C C . HIS A 1 247 ? -6.374 6.061 -3.374 1.00 88.31 247 HIS A C 1
ATOM 1735 O O . HIS A 1 247 ? -6.840 6.572 -2.352 1.00 88.31 247 HIS A O 1
ATOM 1741 N N . LEU A 1 248 ? -5.472 5.071 -3.307 1.00 90.19 248 LEU A N 1
ATOM 1742 C CA . LEU A 1 248 ? -4.962 4.490 -2.054 1.00 90.19 248 LEU A CA 1
ATOM 1743 C C . LEU A 1 248 ? -4.464 5.562 -1.070 1.00 90.19 248 LEU A C 1
ATOM 1745 O O . LEU A 1 248 ? -4.753 5.490 0.125 1.00 90.19 248 LEU A O 1
ATOM 1749 N N . CYS A 1 249 ? -3.740 6.577 -1.551 1.00 92.31 249 CYS A N 1
ATOM 1750 C CA . CYS A 1 249 ? -3.192 7.630 -0.696 1.00 92.31 249 CYS A CA 1
ATOM 1751 C C . CYS A 1 249 ? -4.281 8.445 0.021 1.00 92.31 249 CYS A C 1
ATOM 1753 O O . CYS A 1 249 ? -4.091 8.825 1.175 1.00 92.31 249 CYS A O 1
ATOM 1755 N N . GLU A 1 250 ? -5.435 8.668 -0.615 1.00 92.12 250 GLU A N 1
ATOM 1756 C CA . GLU A 1 250 ? -6.569 9.376 -0.013 1.00 92.12 250 GLU A CA 1
ATOM 1757 C C . GLU A 1 250 ? -7.212 8.546 1.092 1.00 92.12 250 GLU A C 1
ATOM 1759 O O . GLU A 1 250 ? -7.516 9.062 2.171 1.00 92.12 250 GLU A O 1
ATOM 1764 N N . VAL A 1 251 ? -7.375 7.244 0.837 1.00 93.56 251 VAL A N 1
ATOM 1765 C CA . VAL A 1 251 ? -7.885 6.288 1.822 1.00 93.56 251 VAL A CA 1
ATOM 1766 C C . VAL A 1 251 ? -6.955 6.255 3.032 1.00 93.56 251 VAL A C 1
ATOM 1768 O O . VAL A 1 251 ? -7.412 6.417 4.162 1.00 93.56 251 VAL A O 1
ATOM 1771 N N . LEU A 1 252 ? -5.645 6.119 2.819 1.00 95.00 252 LEU A N 1
ATOM 1772 C CA . LEU A 1 252 ? -4.657 6.118 3.899 1.00 95.00 252 LEU A CA 1
ATOM 1773 C C . LEU A 1 252 ? -4.644 7.438 4.682 1.00 95.00 252 LEU A C 1
ATOM 1775 O O . LEU A 1 252 ? -4.622 7.410 5.915 1.00 95.00 252 LEU A O 1
ATOM 1779 N N . LEU A 1 253 ? -4.704 8.582 3.994 1.00 95.25 253 LEU A N 1
ATOM 1780 C CA . LEU A 1 253 ? -4.758 9.903 4.621 1.00 95.25 253 LEU A CA 1
ATOM 1781 C C . LEU A 1 253 ? -5.980 10.034 5.532 1.00 95.25 253 LEU A C 1
ATOM 1783 O O . LEU A 1 253 ? -5.843 10.339 6.718 1.00 95.25 253 LEU A O 1
ATOM 1787 N N . ALA A 1 254 ? -7.172 9.773 4.998 1.00 94.81 254 ALA A N 1
ATOM 1788 C CA . ALA A 1 254 ? -8.421 9.916 5.734 1.00 94.81 254 ALA A CA 1
ATOM 1789 C C . ALA A 1 254 ? -8.507 8.950 6.924 1.00 94.81 254 ALA A C 1
ATOM 1791 O O . ALA A 1 254 ? -8.928 9.358 8.007 1.00 94.81 254 ALA A O 1
ATOM 1792 N N . ARG A 1 255 ? -8.058 7.699 6.758 1.00 95.38 255 ARG A N 1
ATOM 1793 C CA . ARG A 1 255 ? -7.993 6.712 7.849 1.00 95.38 255 ARG A CA 1
ATOM 1794 C C . ARG A 1 255 ? -7.044 7.151 8.959 1.00 95.38 255 ARG A C 1
ATOM 1796 O O . ARG A 1 255 ? -7.398 7.084 10.133 1.00 95.38 255 ARG A O 1
ATOM 1803 N N . THR A 1 256 ? -5.857 7.638 8.599 1.00 95.88 256 THR A N 1
ATOM 1804 C CA . THR A 1 256 ? -4.859 8.087 9.582 1.00 95.88 256 THR A CA 1
ATOM 1805 C C . THR A 1 256 ? -5.350 9.324 10.336 1.00 95.88 256 THR A C 1
ATOM 1807 O O . THR A 1 256 ? -5.260 9.372 11.561 1.00 95.88 256 THR A O 1
ATOM 1810 N N . GLN A 1 257 ? -5.959 10.287 9.636 1.00 96.00 257 GLN A N 1
ATOM 1811 C CA . GLN A 1 257 ? -6.603 11.443 10.266 1.00 96.00 257 GLN A CA 1
ATOM 1812 C C . GLN A 1 257 ? -7.738 11.031 11.212 1.00 96.00 257 GLN A C 1
ATOM 1814 O O . GLN A 1 257 ? -7.816 11.554 12.319 1.00 96.00 257 GLN A O 1
ATOM 1819 N N . ALA A 1 258 ? -8.609 10.105 10.795 1.00 95.06 258 ALA A N 1
ATOM 1820 C CA . ALA A 1 258 ? -9.724 9.641 11.618 1.00 95.06 258 ALA A CA 1
ATOM 1821 C C . ALA A 1 258 ? -9.238 8.978 12.915 1.00 95.06 258 ALA A C 1
ATOM 1823 O O . ALA A 1 258 ? -9.739 9.310 13.985 1.00 95.06 258 ALA A O 1
ATOM 1824 N N . ARG A 1 259 ? -8.212 8.120 12.839 1.00 94.88 259 ARG A N 1
ATOM 1825 C CA . ARG A 1 259 ? -7.606 7.491 14.025 1.00 94.88 259 ARG A CA 1
ATOM 1826 C C . ARG A 1 259 ? -7.001 8.519 14.976 1.00 94.88 259 ARG A C 1
ATOM 1828 O O . ARG A 1 259 ? -7.298 8.496 16.161 1.00 94.88 259 ARG A O 1
ATOM 1835 N N . LEU A 1 260 ? -6.231 9.477 14.457 1.00 95.12 260 LEU A N 1
ATOM 1836 C CA . LEU A 1 260 ? -5.638 10.536 15.283 1.00 95.12 260 LEU A CA 1
ATOM 1837 C C . LEU A 1 260 ? -6.689 11.426 15.963 1.00 95.12 260 LEU A C 1
ATOM 1839 O O . LEU A 1 260 ? -6.486 11.855 17.098 1.00 95.12 260 LEU A O 1
ATOM 1843 N N . LEU A 1 261 ? -7.807 11.708 15.289 1.00 94.69 261 LEU A N 1
ATOM 1844 C CA . LEU A 1 261 ? -8.917 12.468 15.869 1.00 94.69 261 LEU A CA 1
ATOM 1845 C C . LEU A 1 261 ? -9.623 11.689 16.983 1.00 94.69 261 LEU A C 1
ATOM 1847 O O . LEU A 1 261 ? -9.887 12.259 18.043 1.00 94.69 261 LEU A O 1
ATOM 1851 N N . ALA A 1 262 ? -9.879 10.400 16.760 1.00 92.62 262 ALA A N 1
ATOM 1852 C CA . ALA A 1 262 ? -10.516 9.532 17.741 1.00 92.62 262 ALA A CA 1
ATOM 1853 C C . ALA A 1 262 ? -9.637 9.334 18.986 1.00 92.62 262 ALA A C 1
ATOM 1855 O O . ALA A 1 262 ? -10.103 9.558 20.100 1.00 92.62 262 ALA A O 1
ATOM 1856 N N . ASP A 1 263 ? -8.360 8.994 18.795 1.00 91.06 263 ASP A N 1
ATOM 1857 C CA . ASP A 1 263 ? -7.461 8.624 19.891 1.00 91.06 263 ASP A CA 1
ATOM 1858 C C . ASP A 1 263 ? -6.989 9.835 20.710 1.00 91.06 263 ASP A C 1
ATOM 1860 O O . ASP A 1 263 ? -6.815 9.733 21.923 1.00 91.06 263 ASP A O 1
ATOM 1864 N N . HIS A 1 264 ? -6.743 10.985 20.067 1.00 89.69 264 HIS A N 1
ATOM 1865 C CA . HIS A 1 264 ? -6.075 12.112 20.729 1.00 89.69 264 HIS A CA 1
ATOM 1866 C C . HIS A 1 264 ? -6.967 13.328 20.963 1.00 89.69 264 HIS A C 1
ATOM 1868 O O . HIS A 1 264 ? -6.899 13.941 22.027 1.00 89.69 264 HIS A O 1
ATOM 1874 N N . ALA A 1 265 ? -7.798 13.699 19.988 1.00 79.12 265 ALA A N 1
ATOM 1875 C CA . ALA A 1 265 ? -8.671 14.864 20.126 1.00 79.12 265 ALA A CA 1
ATOM 1876 C C . ALA A 1 265 ? -9.969 14.537 20.880 1.00 79.12 265 ALA A C 1
ATOM 1878 O O . ALA A 1 265 ? -10.737 15.450 21.176 1.00 79.12 265 ALA A O 1
ATOM 1879 N N . SER A 1 266 ? -10.223 13.250 21.169 1.00 89.44 266 SER A N 1
ATOM 1880 C CA . SER A 1 266 ? -11.535 12.754 21.610 1.00 89.44 266 SER A CA 1
ATOM 1881 C C . SER A 1 266 ? -12.666 13.218 20.676 1.00 89.44 266 SER A C 1
ATOM 1883 O O . SER A 1 266 ? -13.817 13.355 21.086 1.00 89.44 266 SER A O 1
ATOM 1885 N N . ASP A 1 267 ? -12.338 13.475 19.404 1.00 93.06 267 ASP A N 1
ATOM 1886 C CA . ASP A 1 267 ? -13.250 14.004 18.393 1.00 93.06 267 ASP A CA 1
ATOM 1887 C C . ASP A 1 267 ? -13.754 12.863 17.504 1.00 93.06 267 ASP A C 1
ATOM 1889 O O . ASP A 1 267 ? -13.462 12.767 16.306 1.00 93.06 267 ASP A O 1
ATOM 1893 N N . ALA A 1 268 ? -14.517 11.955 18.119 1.00 91.88 268 ALA A N 1
ATOM 1894 C CA . ALA A 1 268 ? -15.150 10.844 17.412 1.00 91.88 268 ALA A CA 1
ATOM 1895 C C . ALA A 1 268 ? -16.082 11.346 16.291 1.00 91.88 268 ALA A C 1
ATOM 1897 O O . ALA A 1 268 ? -16.159 10.736 15.223 1.00 91.88 268 ALA A O 1
ATOM 1898 N N . GLY A 1 269 ? -16.743 12.494 16.491 1.00 92.88 269 GLY A N 1
ATOM 1899 C CA . GLY A 1 269 ? -17.602 13.128 15.488 1.00 92.88 269 GLY A CA 1
ATOM 1900 C C . GLY A 1 269 ? -16.835 13.536 14.229 1.00 92.88 269 GLY A C 1
ATOM 1901 O O . GLY A 1 269 ? -17.231 13.181 13.114 1.00 92.88 269 GLY A O 1
ATOM 1902 N N . GLY A 1 270 ? -15.700 14.220 14.389 1.00 93.69 270 GLY A N 1
ATOM 1903 C CA . GLY A 1 270 ? -14.815 14.594 13.288 1.00 93.69 270 GLY A CA 1
ATOM 1904 C C . GLY A 1 270 ? -14.216 13.388 12.563 1.00 93.69 270 GLY A C 1
ATOM 1905 O O . GLY A 1 270 ? -14.153 13.383 11.327 1.00 93.69 270 GLY A O 1
ATOM 1906 N N . ALA A 1 271 ? -13.831 12.341 13.302 1.00 93.19 271 ALA A N 1
ATOM 1907 C CA . ALA A 1 271 ? -13.348 11.082 12.733 1.00 93.19 271 ALA A CA 1
ATOM 1908 C C . ALA A 1 271 ? -14.419 10.395 11.863 1.00 93.19 271 ALA A C 1
ATOM 1910 O O . ALA A 1 271 ? -14.168 10.086 10.692 1.00 93.19 271 ALA A O 1
ATOM 1911 N N . MET A 1 272 ? -15.639 10.236 12.392 1.00 93.62 272 MET A N 1
ATOM 1912 C CA . MET A 1 272 ? -16.774 9.655 11.665 1.00 93.62 272 MET A CA 1
ATOM 1913 C C . MET A 1 272 ? -17.136 10.467 10.420 1.00 93.62 272 MET A C 1
ATOM 1915 O O . MET A 1 272 ? -17.320 9.894 9.346 1.00 93.62 272 MET A O 1
ATOM 1919 N N . ALA A 1 273 ? -17.180 11.800 10.516 1.00 94.38 273 ALA A N 1
ATOM 1920 C CA . ALA A 1 273 ? -17.498 12.665 9.381 1.00 94.38 273 ALA A CA 1
ATOM 1921 C C . ALA A 1 273 ? -16.491 12.512 8.226 1.00 94.38 273 ALA A C 1
ATOM 1923 O O . ALA A 1 273 ? -16.880 12.517 7.053 1.00 94.38 273 ALA A O 1
ATOM 1924 N N . ARG A 1 274 ? -15.196 12.338 8.528 1.00 94.19 274 ARG A N 1
ATOM 1925 C CA . ARG A 1 274 ? -14.165 12.077 7.507 1.00 94.19 274 ARG A CA 1
ATOM 1926 C C . ARG A 1 274 ? -14.370 10.727 6.823 1.00 94.19 274 ARG A C 1
ATOM 1928 O O . ARG A 1 274 ? -14.388 10.680 5.592 1.00 94.19 274 ARG A O 1
ATOM 1935 N N . LEU A 1 275 ? -14.576 9.659 7.593 1.00 93.62 275 LEU A N 1
ATOM 1936 C CA . LEU A 1 275 ? -14.806 8.318 7.044 1.00 93.62 275 LEU A CA 1
ATOM 1937 C C . LEU A 1 275 ? -16.119 8.233 6.251 1.00 93.62 275 LEU A C 1
ATOM 1939 O O . LEU A 1 275 ? -16.155 7.597 5.201 1.00 93.62 275 LEU A O 1
ATOM 1943 N N . ALA A 1 276 ? -17.174 8.932 6.675 1.00 92.75 276 ALA A N 1
ATOM 1944 C CA . ALA A 1 276 ? -18.441 9.002 5.949 1.00 92.75 276 ALA A CA 1
ATOM 1945 C C . ALA A 1 276 ? -18.295 9.675 4.571 1.00 92.75 276 ALA A C 1
ATOM 1947 O O . ALA A 1 276 ? -18.857 9.191 3.583 1.00 92.75 276 ALA A O 1
ATOM 1948 N N . ARG A 1 277 ? -17.499 10.752 4.471 1.00 93.88 277 ARG A N 1
ATOM 1949 C CA . ARG A 1 277 ? -17.165 11.372 3.175 1.00 93.88 277 ARG A CA 1
ATOM 1950 C C . ARG A 1 277 ? -16.411 10.403 2.266 1.00 93.88 277 ARG A C 1
ATOM 1952 O O . ARG A 1 277 ? -16.764 10.275 1.095 1.00 93.88 277 ARG A O 1
ATOM 1959 N N . LEU A 1 278 ? -15.426 9.687 2.810 1.00 92.31 278 LEU A N 1
ATOM 1960 C CA . LEU A 1 278 ? -14.668 8.689 2.055 1.00 92.31 278 LEU A CA 1
ATOM 1961 C C . LEU A 1 278 ? -15.558 7.529 1.585 1.00 92.31 278 LEU A C 1
ATOM 1963 O O . LEU A 1 278 ? -15.487 7.137 0.424 1.00 92.31 278 LEU A O 1
ATOM 1967 N N . LYS A 1 279 ? -16.463 7.041 2.441 1.00 94.06 279 LYS A N 1
ATOM 1968 C CA . LYS A 1 279 ? -17.483 6.045 2.086 1.00 94.06 279 LYS A CA 1
ATOM 1969 C C . LYS A 1 279 ? -18.353 6.515 0.918 1.00 94.06 279 LYS A C 1
ATOM 1971 O O . LYS A 1 279 ? -18.601 5.735 0.002 1.00 94.06 279 LYS A O 1
ATOM 1976 N N . LYS A 1 280 ? -18.811 7.773 0.917 1.00 92.94 280 LYS A N 1
ATOM 1977 C CA . LYS A 1 280 ? -19.609 8.318 -0.197 1.00 92.94 280 LYS A CA 1
ATOM 1978 C C . LYS A 1 280 ? -18.832 8.261 -1.518 1.00 92.94 280 LYS A C 1
ATOM 1980 O O . LYS A 1 280 ? -19.394 7.835 -2.522 1.00 92.94 280 LYS A O 1
ATOM 1985 N N . ARG A 1 281 ? -17.542 8.615 -1.502 1.00 89.81 281 ARG A N 1
ATOM 1986 C CA . ARG A 1 281 ? -16.661 8.515 -2.680 1.00 89.81 281 ARG A CA 1
ATOM 1987 C C . ARG A 1 281 ? -16.444 7.069 -3.124 1.00 89.81 281 ARG A C 1
ATOM 1989 O O . ARG A 1 281 ? -16.583 6.773 -4.300 1.00 89.81 281 ARG A O 1
ATOM 1996 N N . CYS A 1 282 ? -16.216 6.159 -2.179 1.00 88.06 282 CYS A N 1
ATOM 1997 C CA . CYS A 1 282 ? -16.110 4.723 -2.444 1.00 88.06 282 CYS A CA 1
ATOM 1998 C C . CYS A 1 282 ? -17.346 4.152 -3.157 1.00 88.06 282 CYS A C 1
ATOM 2000 O O . CYS A 1 282 ? -17.220 3.267 -3.995 1.00 88.06 282 CYS A O 1
ATOM 2002 N N . ILE A 1 283 ? -18.548 4.613 -2.796 1.00 89.00 283 ILE A N 1
ATOM 2003 C CA . ILE A 1 283 ? -19.798 4.182 -3.439 1.00 89.00 283 ILE A CA 1
ATOM 2004 C C . ILE A 1 283 ? -19.905 4.766 -4.853 1.00 89.00 283 ILE A C 1
ATOM 2006 O O . ILE A 1 283 ? -20.321 4.055 -5.764 1.00 89.00 283 ILE A O 1
ATOM 2010 N N . ALA A 1 284 ? -19.502 6.026 -5.041 1.00 87.62 284 ALA A N 1
ATOM 2011 C CA . ALA A 1 284 ? -19.503 6.674 -6.350 1.00 87.62 284 ALA A CA 1
ATOM 2012 C C . ALA A 1 284 ? -18.536 5.996 -7.339 1.00 87.62 284 ALA A C 1
ATOM 2014 O O . ALA A 1 284 ? -18.953 5.694 -8.452 1.00 87.62 284 ALA A O 1
ATOM 2015 N N . ALA A 1 285 ? -17.307 5.673 -6.914 1.00 84.44 285 ALA A N 1
ATOM 2016 C CA . ALA A 1 285 ? -16.302 4.996 -7.748 1.00 84.44 285 ALA A CA 1
ATOM 2017 C C . ALA A 1 285 ? -16.821 3.667 -8.335 1.00 84.44 285 ALA A C 1
ATOM 2019 O O . ALA A 1 285 ? -16.689 3.388 -9.522 1.00 84.44 285 ALA A O 1
ATOM 2020 N N . VAL A 1 286 ? -17.536 2.885 -7.524 1.00 83.94 286 VAL A N 1
ATOM 2021 C CA . VAL A 1 286 ? -18.098 1.584 -7.932 1.00 83.94 286 VAL A CA 1
ATOM 2022 C C . VAL A 1 286 ? -19.210 1.733 -8.963 1.00 83.94 286 VAL A C 1
ATOM 2024 O O . VAL A 1 286 ? -19.348 0.891 -9.848 1.00 83.94 286 VAL A O 1
ATOM 2027 N N . ALA A 1 287 ? -20.011 2.795 -8.857 1.00 84.12 287 ALA A N 1
ATOM 2028 C CA . ALA A 1 287 ? -21.042 3.088 -9.846 1.00 84.12 287 ALA A CA 1
ATOM 2029 C C . ALA A 1 287 ? -20.435 3.421 -11.222 1.00 84.12 287 ALA A C 1
ATOM 2031 O O . ALA A 1 287 ? -21.090 3.191 -12.234 1.00 84.12 287 ALA A O 1
ATOM 2032 N N . GLY A 1 288 ? -19.180 3.889 -11.258 1.00 81.44 288 GLY A N 1
ATOM 2033 C CA . GLY A 1 288 ? -18.408 4.129 -12.481 1.00 81.44 288 GLY A CA 1
ATOM 2034 C C . GLY A 1 288 ? -17.877 2.869 -13.171 1.00 81.44 288 GLY A C 1
ATOM 2035 O O . GLY A 1 288 ? -17.293 2.981 -14.242 1.00 81.44 288 GLY A O 1
ATOM 2036 N N . GLY A 1 289 ? -18.088 1.674 -12.606 1.00 74.56 289 GLY A N 1
ATOM 2037 C CA . GLY A 1 289 ? -17.694 0.411 -13.238 1.00 74.56 289 GLY A CA 1
ATOM 2038 C C . GLY A 1 289 ? -16.262 -0.046 -12.951 1.00 74.56 289 GLY A C 1
ATOM 2039 O O . GLY A 1 289 ? -15.836 -1.050 -13.517 1.00 74.56 289 GLY A O 1
ATOM 2040 N N . GLU A 1 290 ? -15.540 0.615 -12.045 1.00 65.75 290 GLU A N 1
ATOM 2041 C CA . GLU A 1 290 ? -14.215 0.169 -11.610 1.00 65.75 290 GLU A CA 1
ATOM 2042 C C . GLU A 1 290 ? -14.338 -1.123 -10.776 1.00 65.75 290 GLU A C 1
ATOM 2044 O O . GLU A 1 290 ? -14.997 -1.163 -9.732 1.00 65.75 290 GLU A O 1
ATOM 2049 N N . ARG A 1 291 ? -13.763 -2.227 -11.275 1.00 55.84 291 ARG A N 1
ATOM 2050 C CA . ARG A 1 291 ? -13.910 -3.582 -10.698 1.00 55.84 291 ARG A CA 1
ATOM 2051 C C . ARG A 1 291 ? -12.618 -4.175 -10.134 1.00 55.84 291 ARG A C 1
ATOM 2053 O O . ARG A 1 291 ? -12.593 -5.362 -9.820 1.00 55.84 291 ARG A O 1
ATOM 2060 N N . ALA A 1 292 ? -11.562 -3.382 -9.971 1.00 68.56 292 ALA A N 1
ATOM 2061 C CA . ALA A 1 292 ? -10.294 -3.906 -9.476 1.00 68.56 292 ALA A CA 1
ATOM 2062 C C . ALA A 1 292 ? -10.429 -4.454 -8.041 1.00 68.56 292 ALA A C 1
ATOM 2064 O O . ALA A 1 292 ? -11.019 -3.822 -7.160 1.00 68.56 292 ALA A O 1
ATOM 2065 N N . HIS A 1 293 ? -9.853 -5.635 -7.803 1.00 74.19 293 HIS A N 1
ATOM 2066 C CA . HIS A 1 293 ? -9.813 -6.299 -6.497 1.00 74.19 293 HIS A CA 1
ATOM 2067 C C . HIS A 1 293 ? -9.265 -5.378 -5.394 1.00 74.19 293 HIS A C 1
ATOM 2069 O O . HIS A 1 293 ? -9.854 -5.267 -4.317 1.00 74.19 293 HIS A O 1
ATOM 2075 N N . THR A 1 294 ? -8.213 -4.622 -5.714 1.00 75.62 294 THR A N 1
ATOM 2076 C CA . THR A 1 294 ? -7.589 -3.624 -4.835 1.00 75.62 294 THR A CA 1
ATOM 2077 C C . THR A 1 294 ? -8.592 -2.593 -4.311 1.00 75.62 294 THR A C 1
ATOM 2079 O O . THR A 1 294 ? -8.553 -2.219 -3.139 1.00 75.62 294 THR A O 1
ATOM 2082 N N . GLN A 1 295 ? -9.575 -2.177 -5.113 1.00 83.00 295 GLN A N 1
ATOM 2083 C CA . GLN A 1 295 ? -10.605 -1.247 -4.651 1.00 83.00 295 GLN A CA 1
ATOM 2084 C C . GLN A 1 295 ? -11.577 -1.882 -3.659 1.00 83.00 295 GLN A C 1
ATOM 2086 O O . GLN A 1 295 ? -12.026 -1.206 -2.731 1.00 83.00 295 GLN A O 1
ATOM 2091 N N . ALA A 1 296 ? -11.913 -3.163 -3.820 1.00 87.50 296 ALA A N 1
ATOM 2092 C CA . ALA A 1 296 ? -12.759 -3.864 -2.857 1.00 87.50 296 ALA A CA 1
ATOM 2093 C C . ALA A 1 296 ? -12.091 -3.903 -1.474 1.00 87.50 296 ALA A C 1
ATOM 2095 O O . ALA A 1 296 ? -12.750 -3.600 -0.476 1.00 87.50 296 ALA A O 1
ATOM 2096 N N . GLU A 1 297 ? -10.782 -4.161 -1.422 1.00 90.00 297 GLU A N 1
ATOM 2097 C CA . GLU A 1 297 ? -10.001 -4.140 -0.180 1.00 90.00 297 GLU A CA 1
ATOM 2098 C C . GLU A 1 297 ? -9.939 -2.744 0.449 1.00 90.00 297 GLU A C 1
ATOM 2100 O O . GLU A 1 297 ? -10.214 -2.576 1.641 1.00 90.00 297 GLU A O 1
ATOM 2105 N N . LEU A 1 298 ? -9.653 -1.709 -0.351 1.00 90.69 298 LEU A N 1
ATOM 2106 C CA . LEU A 1 298 ? -9.645 -0.326 0.131 1.00 90.69 298 LEU A CA 1
ATOM 2107 C C . LEU A 1 298 ? -10.990 0.070 0.728 1.00 90.69 298 LEU A C 1
ATOM 2109 O O . LEU A 1 298 ? -11.045 0.670 1.803 1.00 90.69 298 LEU A O 1
ATOM 2113 N N . ARG A 1 299 ? -12.084 -0.298 0.062 1.00 92.50 299 ARG A N 1
ATOM 2114 C CA . ARG A 1 299 ? -13.440 -0.050 0.551 1.00 92.50 299 ARG A CA 1
ATOM 2115 C C . ARG A 1 299 ? -13.711 -0.808 1.841 1.00 92.50 299 ARG A C 1
ATOM 2117 O O . ARG A 1 299 ? -14.250 -0.211 2.773 1.00 92.50 299 ARG A O 1
ATOM 2124 N N . ALA A 1 300 ? -13.324 -2.081 1.917 1.00 94.12 300 ALA A N 1
ATOM 2125 C CA . ALA A 1 300 ? -13.478 -2.883 3.124 1.00 94.12 300 ALA A CA 1
ATOM 2126 C C . ALA A 1 300 ? -12.790 -2.208 4.318 1.00 94.12 300 ALA A C 1
ATOM 2128 O O . ALA A 1 300 ? -13.404 -2.069 5.373 1.00 94.12 300 ALA A O 1
ATOM 2129 N N . PHE A 1 301 ? -11.583 -1.666 4.136 1.00 94.19 301 PHE A N 1
ATOM 2130 C CA . PHE A 1 301 ? -10.891 -0.920 5.186 1.00 94.19 301 PHE A CA 1
ATOM 2131 C C . PHE A 1 301 ? -11.648 0.317 5.681 1.00 94.19 301 PHE A C 1
ATOM 2133 O O . PHE A 1 301 ? -11.651 0.586 6.884 1.00 94.19 301 PHE A O 1
ATOM 2140 N N . VAL A 1 302 ? -12.294 1.068 4.785 1.00 95.12 302 VAL A N 1
ATOM 2141 C CA . VAL A 1 302 ? -13.108 2.233 5.171 1.00 95.12 302 VAL A CA 1
ATOM 2142 C C . VAL A 1 302 ? -14.316 1.801 5.996 1.00 95.12 302 VAL A C 1
ATOM 2144 O O . VAL A 1 302 ? -14.613 2.419 7.017 1.00 95.12 302 VAL A O 1
ATOM 2147 N N . TRP A 1 303 ? -14.991 0.727 5.584 1.00 96.31 303 TRP A N 1
ATOM 2148 C CA . TRP A 1 303 ? -16.131 0.173 6.313 1.00 96.31 303 TRP A CA 1
ATOM 2149 C C . TRP A 1 303 ? -15.743 -0.383 7.686 1.00 96.31 303 TRP A C 1
ATOM 2151 O O . TRP A 1 303 ? -16.458 -0.134 8.654 1.00 96.31 303 TRP A O 1
ATOM 2161 N N . GLN A 1 304 ? -14.600 -1.065 7.790 1.00 96.94 304 GLN A N 1
ATOM 2162 C CA . GLN A 1 304 ? -14.057 -1.562 9.058 1.00 96.94 304 GLN A CA 1
ATOM 2163 C C . GLN A 1 304 ? -13.781 -0.415 10.036 1.00 96.94 304 GLN A C 1
ATOM 2165 O O . GLN A 1 304 ? -14.267 -0.442 11.166 1.00 96.94 304 GLN A O 1
ATOM 2170 N N . ASP A 1 305 ? -13.037 0.610 9.607 1.00 96.00 305 ASP A N 1
ATOM 2171 C CA . ASP A 1 305 ? -12.713 1.743 10.477 1.00 96.00 305 ASP A CA 1
ATOM 2172 C C . ASP A 1 305 ? -13.986 2.514 10.874 1.00 96.00 305 ASP A C 1
ATOM 2174 O O . ASP A 1 305 ? -14.138 2.879 12.038 1.00 96.00 305 ASP A O 1
ATOM 2178 N N . LEU A 1 306 ? -14.940 2.705 9.951 1.00 95.44 306 LEU A N 1
ATOM 2179 C CA . LEU A 1 306 ? -16.215 3.360 10.262 1.00 95.44 306 LEU A CA 1
ATOM 2180 C C . LEU A 1 306 ? -17.023 2.558 11.289 1.00 95.44 306 LEU A C 1
ATOM 2182 O O . LEU A 1 306 ? -17.584 3.146 12.209 1.00 95.44 306 LEU A O 1
ATOM 2186 N N . ALA A 1 307 ? -17.046 1.229 11.173 1.00 97.00 307 ALA A N 1
ATOM 2187 C CA . ALA A 1 307 ? -17.741 0.380 12.129 1.00 97.00 307 ALA A CA 1
ATOM 2188 C C . ALA A 1 307 ? -17.173 0.503 13.546 1.00 97.00 307 ALA A C 1
ATOM 2190 O O . ALA A 1 307 ? -17.933 0.613 14.508 1.00 97.00 307 ALA A O 1
ATOM 2191 N N . LEU A 1 308 ? -15.841 0.513 13.667 1.00 96.06 308 LEU A N 1
ATOM 2192 C CA . LEU A 1 308 ? -15.160 0.687 14.948 1.00 96.06 308 LEU A CA 1
ATOM 2193 C C . LEU A 1 308 ? -15.466 2.061 15.558 1.00 96.06 308 LEU A C 1
ATOM 2195 O O . LEU A 1 308 ? -15.765 2.136 16.747 1.00 96.06 308 LEU A O 1
ATOM 2199 N N . MET A 1 309 ? -15.464 3.123 14.746 1.00 95.19 309 MET A N 1
ATOM 2200 C CA . MET A 1 309 ? -15.812 4.472 15.207 1.00 95.19 309 MET A CA 1
ATOM 2201 C C . MET A 1 309 ? -17.278 4.571 15.659 1.00 95.19 309 MET A C 1
ATOM 2203 O O . MET A 1 309 ? -17.552 5.126 16.719 1.00 95.19 309 MET A O 1
ATOM 2207 N N . CYS A 1 310 ? -18.223 3.992 14.906 1.00 95.19 310 CYS A N 1
ATOM 2208 C CA . CYS A 1 310 ? -19.634 3.946 15.305 1.00 95.19 310 CYS A CA 1
ATOM 2209 C C . CYS A 1 310 ? -19.827 3.182 16.622 1.00 95.19 310 CYS A C 1
ATOM 2211 O O . CYS A 1 310 ? -20.557 3.645 17.494 1.00 95.19 310 CYS A O 1
ATOM 2213 N N . ALA A 1 311 ? -19.145 2.045 16.800 1.00 95.81 311 ALA A N 1
ATOM 2214 C CA . ALA A 1 311 ? -19.226 1.271 18.036 1.00 95.81 311 ALA A CA 1
ATOM 2215 C C . ALA A 1 311 ? -18.667 2.036 19.242 1.00 95.81 311 ALA A C 1
ATOM 2217 O O . ALA A 1 311 ? -19.292 2.027 20.299 1.00 95.81 311 ALA A O 1
ATOM 2218 N N . GLN A 1 312 ? -17.537 2.733 19.080 1.00 93.88 312 GLN A N 1
ATOM 2219 C CA . GLN A 1 312 ? -16.970 3.601 20.120 1.00 93.88 312 GLN A CA 1
ATOM 2220 C C . GLN A 1 312 ? -17.899 4.767 20.484 1.00 93.88 312 GLN A C 1
ATOM 2222 O O . GLN A 1 312 ? -17.961 5.160 21.644 1.00 93.88 312 GLN A O 1
ATOM 2227 N N . ALA A 1 313 ? -18.646 5.297 19.512 1.00 94.12 313 ALA A N 1
ATOM 2228 C CA . ALA A 1 313 ? -19.635 6.351 19.726 1.00 94.12 313 ALA A CA 1
ATOM 2229 C C . ALA A 1 313 ? -20.975 5.848 20.313 1.00 94.12 313 ALA A C 1
ATOM 2231 O O . ALA A 1 313 ? -21.885 6.651 20.507 1.00 94.12 313 ALA A O 1
ATOM 2232 N N . GLY A 1 314 ? -21.124 4.540 20.569 1.00 95.12 314 GLY A N 1
ATOM 2233 C CA . GLY A 1 314 ? -22.369 3.929 21.061 1.00 95.12 314 GLY A CA 1
ATOM 2234 C C . GLY A 1 314 ? -23.441 3.694 19.986 1.00 95.12 314 GLY A C 1
ATOM 2235 O O . GLY A 1 314 ? -24.533 3.214 20.285 1.00 95.12 314 GLY A O 1
ATOM 2236 N N . ASP A 1 315 ? -23.148 3.979 18.716 1.00 96.31 315 ASP A N 1
ATOM 2237 C CA . ASP A 1 315 ? -24.049 3.735 17.587 1.00 96.31 315 ASP A CA 1
ATOM 2238 C C . ASP A 1 315 ? -23.898 2.296 17.067 1.00 96.31 315 ASP A C 1
ATOM 2240 O O . ASP A 1 315 ? -23.370 2.013 15.983 1.00 96.31 315 ASP A O 1
ATOM 2244 N N . HIS A 1 316 ? -24.347 1.343 17.885 1.00 96.69 316 HIS A N 1
ATOM 2245 C CA . HIS A 1 316 ? -24.204 -0.085 17.601 1.00 96.69 316 HIS A CA 1
ATOM 2246 C C . HIS A 1 316 ? -24.992 -0.540 16.362 1.00 96.69 316 HIS A C 1
ATOM 2248 O O . HIS A 1 316 ? -24.612 -1.524 15.723 1.00 96.69 316 HIS A O 1
ATOM 2254 N N . ALA A 1 317 ? -26.072 0.159 15.997 1.00 96.81 317 ALA A N 1
ATOM 2255 C CA . ALA A 1 317 ? -26.872 -0.168 14.820 1.00 96.81 317 ALA A CA 1
ATOM 2256 C C . ALA A 1 317 ? -26.085 0.102 13.530 1.00 96.81 317 ALA A C 1
ATOM 2258 O O . ALA A 1 317 ? -25.920 -0.805 12.708 1.00 96.81 317 ALA A O 1
ATOM 2259 N N . ASN A 1 318 ? -25.523 1.307 13.384 1.00 95.69 318 ASN A N 1
ATOM 2260 C CA . ASN A 1 318 ? -24.698 1.629 12.220 1.00 95.69 318 ASN A CA 1
ATOM 2261 C C . ASN A 1 318 ? -23.383 0.844 12.212 1.00 95.69 318 ASN A C 1
ATOM 2263 O O . ASN A 1 318 ? -22.937 0.423 11.141 1.00 95.69 318 ASN A O 1
ATOM 2267 N N . ALA A 1 319 ? -22.797 0.572 13.383 1.00 97.25 319 ALA A N 1
ATOM 2268 C CA . ALA A 1 319 ? -21.604 -0.264 13.487 1.00 97.25 319 ALA A CA 1
ATOM 2269 C C . ALA A 1 319 ? -21.826 -1.662 12.882 1.00 97.25 319 ALA A C 1
ATOM 2271 O O . ALA A 1 319 ? -21.004 -2.127 12.089 1.00 97.25 319 ALA A O 1
ATOM 2272 N N . ARG A 1 320 ? -22.968 -2.301 13.183 1.00 97.62 320 ARG A N 1
ATOM 2273 C CA . ARG A 1 320 ? -23.351 -3.610 12.621 1.00 97.62 320 ARG A CA 1
ATOM 2274 C C . ARG A 1 320 ? -23.500 -3.573 11.102 1.00 97.62 320 ARG A C 1
ATOM 2276 O O . ARG A 1 320 ? -22.971 -4.448 10.424 1.00 97.62 320 ARG A O 1
ATOM 2283 N N . VAL A 1 321 ? -24.170 -2.554 10.560 1.00 97.38 321 VAL A N 1
ATOM 2284 C CA . VAL A 1 321 ? -24.305 -2.388 9.100 1.00 97.38 321 VAL A CA 1
ATOM 2285 C C . VAL A 1 321 ? -22.928 -2.270 8.442 1.00 97.38 321 VAL A C 1
ATOM 2287 O O . VAL A 1 321 ? -22.667 -2.905 7.422 1.00 97.38 321 VAL A O 1
ATOM 2290 N N . CYS A 1 322 ? -22.022 -1.499 9.045 1.00 97.19 322 CYS A N 1
ATOM 2291 C CA . CYS A 1 322 ? -20.692 -1.280 8.488 1.00 97.19 322 CYS A CA 1
ATOM 2292 C C . CYS A 1 322 ? -19.827 -2.552 8.484 1.00 97.19 322 CYS A C 1
ATOM 2294 O O . CYS A 1 322 ? -19.161 -2.809 7.483 1.00 97.19 322 CYS A O 1
ATOM 2296 N N . VAL A 1 323 ? -19.853 -3.382 9.539 1.00 97.81 323 VAL A N 1
ATOM 2297 C CA . VAL A 1 323 ? -19.096 -4.653 9.527 1.00 97.81 323 VAL A CA 1
ATOM 2298 C C . VAL A 1 323 ? -19.662 -5.682 8.552 1.00 97.81 323 VAL A C 1
ATOM 2300 O O . VAL A 1 323 ? -18.886 -6.430 7.963 1.00 97.81 323 VAL A O 1
ATOM 2303 N N . VAL A 1 324 ? -20.982 -5.705 8.331 1.00 97.62 324 VAL A N 1
ATOM 2304 C CA . VAL A 1 324 ? -21.598 -6.581 7.320 1.00 97.62 324 VAL A CA 1
ATOM 2305 C C . VAL A 1 324 ? -21.115 -6.202 5.921 1.00 97.62 324 VAL A C 1
ATOM 2307 O O . VAL A 1 324 ? -20.717 -7.079 5.158 1.00 97.62 324 VAL A O 1
ATOM 2310 N N . GLU A 1 325 ? -21.073 -4.907 5.594 1.00 96.62 325 GLU A N 1
ATOM 2311 C CA . GLU A 1 325 ? -20.530 -4.451 4.309 1.00 96.62 325 GLU A CA 1
ATOM 2312 C C . GLU A 1 325 ? -19.030 -4.738 4.169 1.00 96.62 325 GLU A C 1
ATOM 2314 O O . GLU A 1 325 ? -18.593 -5.155 3.098 1.00 96.62 325 GLU A O 1
ATOM 2319 N N . ALA A 1 326 ? -18.242 -4.578 5.238 1.00 96.38 326 ALA A N 1
ATOM 2320 C CA . ALA A 1 326 ? -16.829 -4.953 5.222 1.00 96.38 326 ALA A CA 1
ATOM 2321 C C . ALA A 1 326 ? -16.635 -6.450 4.922 1.00 96.38 326 ALA A C 1
ATOM 2323 O O . ALA A 1 326 ? -15.872 -6.795 4.023 1.00 96.38 326 ALA A O 1
ATOM 2324 N N . LEU A 1 327 ? -17.361 -7.331 5.621 1.00 96.88 327 LEU A N 1
ATOM 2325 C CA . LEU A 1 327 ? -17.312 -8.780 5.394 1.00 96.88 327 LEU A CA 1
ATOM 2326 C C . LEU A 1 327 ? -17.806 -9.179 4.003 1.00 96.88 327 LEU A C 1
ATOM 2328 O O . LEU A 1 327 ? -17.274 -10.110 3.409 1.00 96.88 327 LEU A O 1
ATOM 2332 N N . ARG A 1 328 ? -18.817 -8.488 3.468 1.00 96.06 328 ARG A N 1
ATOM 2333 C CA . ARG A 1 328 ? -19.319 -8.746 2.113 1.00 96.06 328 ARG A CA 1
ATOM 2334 C C . ARG A 1 328 ? -18.254 -8.464 1.052 1.00 96.06 328 ARG A C 1
ATOM 2336 O O . ARG A 1 328 ? -18.230 -9.145 0.032 1.00 96.06 328 ARG A O 1
ATOM 2343 N N . LEU A 1 329 ? -17.410 -7.454 1.274 1.00 93.31 329 LEU A N 1
ATOM 2344 C CA . LEU A 1 329 ? -16.328 -7.087 0.361 1.00 93.31 329 LEU A CA 1
ATOM 2345 C C . LEU A 1 329 ? -15.119 -8.021 0.489 1.00 93.31 329 LEU A C 1
ATOM 2347 O O . LEU A 1 329 ? -14.552 -8.399 -0.532 1.00 93.31 329 LEU A O 1
ATOM 2351 N N . THR A 1 330 ? -14.740 -8.402 1.712 1.00 94.38 330 THR A N 1
ATOM 2352 C CA . THR A 1 330 ? -13.574 -9.261 1.981 1.00 94.38 330 THR A CA 1
ATOM 2353 C C . THR A 1 330 ? -13.886 -10.326 3.048 1.00 94.38 330 THR A C 1
ATOM 2355 O O . THR A 1 330 ? -13.446 -10.221 4.196 1.00 94.38 330 THR A O 1
ATOM 2358 N N . PRO A 1 331 ? -14.626 -11.400 2.707 1.00 95.25 331 PRO A N 1
ATOM 2359 C CA . PRO A 1 331 ? -15.091 -12.383 3.696 1.00 95.25 331 PRO A CA 1
ATOM 2360 C C . PRO A 1 331 ? -13.959 -13.187 4.357 1.00 95.25 331 PRO A C 1
ATOM 2362 O O . PRO A 1 331 ? -14.143 -13.745 5.441 1.00 95.25 331 PRO A O 1
ATOM 2365 N N . TRP A 1 332 ? -12.783 -13.226 3.728 1.00 92.62 332 TRP A N 1
ATOM 2366 C CA . TRP A 1 332 ? -11.572 -13.887 4.223 1.00 92.62 332 TRP A CA 1
ATOM 2367 C C . TRP A 1 332 ? -10.655 -12.975 5.055 1.00 92.62 332 TRP A C 1
ATOM 2369 O O . TRP A 1 332 ? -9.685 -13.464 5.631 1.00 92.62 332 TRP A O 1
ATOM 2379 N N . ASP A 1 333 ? -10.914 -11.664 5.133 1.00 93.62 333 ASP A N 1
ATOM 2380 C CA . ASP A 1 333 ? -10.022 -10.742 5.842 1.00 93.62 333 ASP A CA 1
ATOM 2381 C C . ASP A 1 333 ? -10.186 -10.872 7.364 1.00 93.62 333 ASP A C 1
ATOM 2383 O O . ASP A 1 333 ? -11.217 -10.517 7.943 1.00 93.62 333 ASP A O 1
ATOM 2387 N N . ALA A 1 334 ? -9.127 -11.324 8.038 1.00 94.69 334 ALA A N 1
ATOM 2388 C CA . ALA A 1 334 ? -9.081 -11.440 9.492 1.00 94.69 334 ALA A CA 1
ATOM 2389 C C . ALA A 1 334 ? -9.404 -10.113 10.205 1.00 94.69 334 ALA A C 1
ATOM 2391 O O . ALA A 1 334 ? -10.011 -10.121 11.276 1.00 94.69 334 ALA A O 1
ATOM 2392 N N . ARG A 1 335 ? -9.051 -8.958 9.619 1.00 93.94 335 ARG A N 1
ATOM 2393 C CA . ARG A 1 335 ? -9.352 -7.642 10.209 1.00 93.94 335 ARG A CA 1
ATOM 2394 C C . ARG A 1 335 ? -10.847 -7.352 10.233 1.00 93.94 335 ARG A C 1
ATOM 2396 O O . ARG A 1 335 ? -11.326 -6.784 11.215 1.00 93.94 335 ARG A O 1
ATOM 2403 N N . ALA A 1 336 ? -11.584 -7.773 9.204 1.00 94.94 336 ALA A N 1
ATOM 2404 C CA . ALA A 1 336 ? -13.037 -7.642 9.168 1.00 94.94 336 ALA A CA 1
ATOM 2405 C C . ALA A 1 336 ? -13.683 -8.436 10.314 1.00 94.94 336 ALA A C 1
ATOM 2407 O O . ALA A 1 336 ? -14.513 -7.899 11.046 1.00 94.94 336 ALA A O 1
ATOM 2408 N N . HIS A 1 337 ? -13.231 -9.672 10.544 1.00 97.44 337 HIS A N 1
ATOM 2409 C CA . HIS A 1 337 ? -13.706 -10.509 11.655 1.00 97.44 337 HIS A CA 1
ATOM 2410 C C . HIS A 1 337 ? -13.345 -9.938 13.033 1.00 97.44 337 HIS A C 1
ATOM 2412 O O . HIS A 1 337 ? -14.175 -9.942 13.941 1.00 97.44 337 HIS A O 1
ATOM 2418 N N . VAL A 1 338 ? -12.147 -9.367 13.195 1.00 97.06 338 VAL A N 1
ATOM 2419 C CA . VAL A 1 338 ? -11.777 -8.651 14.432 1.00 97.06 338 VAL A CA 1
ATOM 2420 C C . VAL A 1 338 ? -12.696 -7.449 14.669 1.00 97.06 338 VAL A C 1
ATOM 2422 O O . VAL A 1 338 ? -13.121 -7.217 15.802 1.00 97.06 338 VAL A O 1
ATOM 2425 N N . ALA A 1 339 ? -13.038 -6.696 13.618 1.00 96.56 339 ALA A N 1
ATOM 2426 C CA . ALA A 1 339 ? -13.970 -5.579 13.731 1.00 96.56 339 ALA A CA 1
ATOM 2427 C C . ALA A 1 339 ? -15.364 -6.047 14.176 1.00 96.56 339 ALA A C 1
ATOM 2429 O O . ALA A 1 339 ? -15.945 -5.438 15.070 1.00 96.56 339 ALA A O 1
ATOM 2430 N N . VAL A 1 340 ? -15.864 -7.163 13.633 1.00 97.75 340 VAL A N 1
ATOM 2431 C CA . VAL A 1 340 ? -17.126 -7.796 14.064 1.00 97.75 340 VAL A CA 1
ATOM 2432 C C . VAL A 1 340 ? -17.094 -8.122 15.555 1.00 97.75 340 VAL A C 1
ATOM 2434 O O . VAL A 1 340 ? -17.993 -7.707 16.286 1.00 97.75 340 VAL A O 1
ATOM 2437 N N . GLY A 1 341 ? -16.038 -8.798 16.022 1.00 97.81 341 GLY A N 1
ATOM 2438 C CA . GLY A 1 341 ? -15.867 -9.130 17.438 1.00 97.81 341 GLY A CA 1
ATOM 2439 C C . GLY A 1 341 ? -15.930 -7.896 18.340 1.00 97.81 341 GLY A C 1
ATOM 2440 O O . GLY A 1 341 ? -16.710 -7.871 19.289 1.00 97.81 341 GLY A O 1
ATOM 2441 N N . ARG A 1 342 ? -15.200 -6.830 17.986 1.00 97.56 342 ARG A N 1
ATOM 2442 C CA . ARG A 1 342 ? -15.197 -5.562 18.738 1.00 97.56 342 ARG A CA 1
ATOM 2443 C C . ARG A 1 342 ? -16.554 -4.859 18.743 1.00 97.56 342 ARG A C 1
ATOM 2445 O O . ARG A 1 342 ? -16.955 -4.309 19.764 1.00 97.56 342 ARG A O 1
ATOM 2452 N N . VAL A 1 343 ? -17.276 -4.875 17.621 1.00 97.88 343 VAL A N 1
ATOM 2453 C CA . VAL A 1 343 ? -18.629 -4.299 17.539 1.00 97.88 343 VAL A CA 1
ATOM 2454 C C . VAL A 1 343 ? -19.606 -5.067 18.434 1.00 97.88 343 VAL A C 1
ATOM 2456 O O . VAL A 1 343 ? -20.432 -4.447 19.105 1.00 97.88 343 VAL A O 1
ATOM 2459 N N . HIS A 1 344 ? -19.512 -6.399 18.479 1.00 97.94 344 HIS A N 1
ATOM 2460 C CA . HIS A 1 344 ? -20.342 -7.222 19.362 1.00 97.94 344 HIS A CA 1
ATOM 2461 C C . HIS A 1 344 ? -19.995 -7.042 20.838 1.00 97.94 344 HIS A C 1
ATOM 2463 O O . HIS A 1 344 ? -20.910 -6.920 21.648 1.00 97.94 344 HIS A O 1
ATOM 2469 N N . GLU A 1 345 ? -18.709 -6.984 21.180 1.00 97.69 345 GLU A N 1
ATOM 2470 C CA . GLU A 1 345 ? -18.239 -6.714 22.540 1.00 97.69 345 GLU A CA 1
ATOM 2471 C C . GLU A 1 345 ? -18.763 -5.366 23.047 1.00 97.69 345 GLU A C 1
ATOM 2473 O O . GLU A 1 345 ? -19.388 -5.312 24.103 1.00 97.69 345 GLU A O 1
ATOM 2478 N N . ALA A 1 346 ? -18.612 -4.299 22.253 1.00 96.62 346 ALA A N 1
ATOM 2479 C CA . ALA A 1 346 ? -19.121 -2.974 22.600 1.00 96.62 346 ALA A CA 1
ATOM 2480 C C . ALA A 1 346 ? -20.647 -2.970 22.799 1.00 96.62 346 ALA A C 1
ATOM 2482 O O . ALA A 1 346 ? -21.148 -2.368 23.745 1.00 96.62 346 ALA A O 1
ATOM 2483 N N . ALA A 1 347 ? -21.392 -3.671 21.936 1.00 96.75 347 ALA A N 1
ATOM 2484 C CA . ALA A 1 347 ? -22.844 -3.785 22.067 1.00 96.75 347 ALA A CA 1
ATOM 2485 C C . ALA A 1 347 ? -23.269 -4.607 23.297 1.00 96.75 347 ALA A C 1
ATOM 2487 O O . ALA A 1 347 ? -24.294 -4.309 23.902 1.00 96.75 347 ALA A O 1
ATOM 2488 N N . GLY A 1 348 ? -22.503 -5.641 23.658 1.00 97.19 348 GLY A N 1
ATOM 2489 C CA . GLY A 1 348 ? -22.737 -6.441 24.860 1.00 97.19 348 GLY A CA 1
ATOM 2490 C C . GLY A 1 348 ? -22.458 -5.651 26.136 1.00 97.19 348 GLY A C 1
ATOM 2491 O O . GLY A 1 348 ? -23.270 -5.681 27.053 1.00 97.19 348 GLY A O 1
ATOM 2492 N N . ALA A 1 349 ? -21.362 -4.889 26.163 1.00 96.56 349 ALA A N 1
ATOM 2493 C CA . ALA A 1 349 ? -21.008 -4.024 27.286 1.00 96.56 349 ALA A CA 1
ATOM 2494 C C . ALA A 1 349 ? -22.049 -2.921 27.537 1.00 96.56 349 ALA A C 1
ATOM 2496 O O . ALA A 1 349 ? -22.303 -2.586 28.685 1.00 96.56 349 ALA A O 1
ATOM 2497 N N . ALA A 1 350 ? -22.676 -2.384 26.486 1.00 95.06 350 ALA A N 1
ATOM 2498 C CA . ALA A 1 350 ? -23.742 -1.387 26.615 1.00 95.06 350 ALA A CA 1
ATOM 2499 C C . ALA A 1 350 ? -25.088 -1.967 27.094 1.00 95.06 350 ALA A C 1
ATOM 2501 O O . ALA A 1 350 ? -25.960 -1.214 27.520 1.00 95.06 350 ALA A O 1
ATOM 2502 N N . ALA A 1 351 ? -25.282 -3.284 26.975 1.00 95.38 351 ALA A N 1
ATOM 2503 C CA . ALA A 1 351 ? -26.506 -3.968 27.390 1.00 95.38 351 ALA A CA 1
ATOM 2504 C C . ALA A 1 351 ? -26.452 -4.505 28.832 1.00 95.38 351 ALA A C 1
ATOM 2506 O O . ALA A 1 351 ? -27.500 -4.878 29.362 1.00 95.38 351 ALA A O 1
ATOM 2507 N N . ALA A 1 352 ? -25.254 -4.590 29.421 1.00 92.88 352 ALA A N 1
ATOM 2508 C CA . ALA A 1 352 ? -25.007 -5.048 30.788 1.00 92.88 352 ALA A CA 1
ATOM 2509 C C . ALA A 1 352 ? -25.140 -3.898 31.797 1.00 92.88 352 ALA A C 1
ATOM 2511 O O . ALA A 1 352 ? -25.679 -4.163 32.895 1.00 92.88 352 ALA A O 1
#